Protein 2GAX (pdb70)

Secondary structure (DSSP, 8-state):
--EEEE---BTTS-HHHHHHHHHH--HHHHH-GGGB-SPEE-TTS-EE---BSS-EE--B-HHHHHHHHHHHHHTT------B-------HHHHHHHHTT--TTT--B---EEEEHHHHHHHTTT-----/--EEEE---BTTS-HHHHHHHHHH--HHHHH-GGGB-PPEE-TTS-EE---BSS-EE--B-HHHHHHHHHHHHHTT------B-------HHHHHHHHTT--TTT--B---EEEEHHHHHHHHTT-----

B-factor: mean 34.21, std 7.58, range [22.33, 68.54]

InterPro domains:
  IPR018988 Protein of unknown function DUF2000 [PF09391] (4-134)
  IPR023476 Peptidyl-tRNA hydrolase II domain superfamily [G3DSA:3.40.1490.10] (1-135)
  IPR023476 Peptidyl-tRNA hydrolase II domain superfamily [SSF102462] (1-134)

Radius of gyration: 23.34 Å; Cα contacts (8 Å, |Δi|>4): 374; chains: 2; bounding box: 48×38×79 Å

CATH classification: 3.40.1490.10

Foldseek 3Di:
DQKAKEKEFEVPDDPVVVVVLVVQLVVACVVPVVQWDDWDADPVGDTHGTDGPHDYFYYDHQVLVLQLVVLCVVVVFDGRWDFPVVVDPDPVVRVVVVVVDDSVGTRTGMIGMDRHVSNCVSNPPGDGDD/DQKAKEKEFEVPDDPVVVVVLVVQLVVACVVPVVQWDDWDADPVRDTHGTDGPHDYFYYDHQVLVLQLVVLCVVVVFDGRWDFPVVVDPDPVVRVVVVVVDDSVGTRTGMMGMDRHVSNCVSNPPGDGDD

Solvent-accessible surface area: 15781 Å² total

Organism: Agrobacterium fabrum (strain C58 / ATCC 33970) (NCBI:txid176299)

Nearest PDB structures (foldseek):
  2gax-assembly1_A  TM=1.008E+00  e=1.243E-26  Agrobacterium fabrum str. C58
  4jcu-assembly1_A  TM=3.574E-01  e=6.453E+00  Deinococcus radiodurans R1 = ATCC 13939 = DSM 20539
  2gax-assembly1_A  TM=1.008E+00  e=9.706E-27  Agrobacterium fabrum str. C58
  1vgl-assembly2_C  TM=2.973E-01  e=5.535E-01  Thermosynechococcus vestitus BP-1
  4jcu-assembly1_A  TM=3.842E-01  e=7.378E+00  Deinococcus radiodurans R1 = ATCC 13939 = DSM 20539

Sequence (260 aa):
FDTKIAVILRDDLAVWQKLNVTAFLSGIVAQTGEIIGEPYRDGAGNVYNPLSIQPIVVATDQEALRKIHQRSLERDITTSLYIEEFATGHDAANRQVFSHFSPDTAKVVGALRADRKIVDKITKGAKLHAFDTKIAVILRDDLAVWQKLNVTAFLSGIVAQTGEIIGEPYRDGAGNVYNPLSIQPIVVATDQEALRKIHQRSLERDITTSLYIEEFATGHDAANRQVFSHFSPDTAKVVGALRADRKIVDKITKGAKLHA

Structure (mmCIF, N/CA/C/O backbone):
data_2GAX
#
_entry.id   2GAX
#
_cell.length_a   68.965
_cell.length_b   68.998
_cell.length_c   120.811
_cell.angle_alpha   90.00
_cell.angle_beta   90.00
_cell.angle_gamma   90.00
#
_symmetry.space_group_name_H-M   'C 2 2 21'
#
loop_
_entity.id
_entity.type
_entity.pdbx_description
1 polymer 'hypothetical protein Atu0240'
2 non-polymer 'PHOSPHATE ION'
3 water water
#
loop_
_atom_site.group_PDB
_atom_site.id
_atom_site.type_symbol
_atom_site.label_atom_id
_atom_site.label_alt_id
_atom_site.label_comp_id
_atom_site.label_asym_id
_atom_site.label_entity_id
_atom_site.label_seq_id
_atom_site.pdbx_PDB_ins_code
_atom_site.Cartn_x
_atom_site.Cartn_y
_atom_site.Cartn_z
_atom_site.occupancy
_atom_site.B_iso_or_equiv
_atom_site.auth_seq_id
_atom_site.auth_comp_id
_atom_site.auth_asym_id
_atom_site.auth_atom_id
_atom_site.pdbx_PDB_model_num
ATOM 9 N N . PHE A 1 2 ? 17.874 14.746 20.981 1.00 51.85 2 PHE A N 1
ATOM 10 C CA . PHE A 1 2 ? 18.015 13.973 22.208 1.00 49.69 2 PHE A CA 1
ATOM 11 C C . PHE A 1 2 ? 16.825 14.148 23.129 1.00 48.24 2 PHE A C 1
ATOM 12 O O . PHE A 1 2 ? 16.207 15.210 23.142 1.00 48.06 2 PHE A O 1
ATOM 20 N N . ASP A 1 3 ? 16.522 13.108 23.907 1.00 46.47 3 ASP A N 1
ATOM 21 C CA . ASP A 1 3 ? 15.507 13.194 24.963 1.00 44.81 3 ASP A CA 1
ATOM 22 C C . ASP A 1 3 ? 15.967 14.141 26.071 1.00 43.08 3 ASP A C 1
ATOM 23 O O . ASP A 1 3 ? 15.148 14.813 26.712 1.00 42.54 3 ASP A O 1
ATOM 28 N N . THR A 1 4 ? 17.283 14.206 26.268 1.00 40.55 4 THR A N 1
ATOM 29 C CA . THR A 1 4 ? 17.874 15.015 27.341 1.00 38.37 4 THR A CA 1
ATOM 30 C C . THR A 1 4 ? 18.463 16.334 26.848 1.00 37.20 4 THR A C 1
ATOM 31 O O . THR A 1 4 ? 18.570 16.570 25.634 1.00 36.52 4 THR A O 1
ATOM 35 N N . LYS A 1 5 ? 18.836 17.177 27.812 1.00 35.05 5 LYS A N 1
ATOM 36 C CA . LYS A 1 5 ? 19.536 18.426 27.573 1.00 34.09 5 LYS A CA 1
ATOM 37 C C . LYS A 1 5 ? 20.694 18.538 28.573 1.00 32.41 5 LYS A C 1
ATOM 38 O O . LYS A 1 5 ? 20.540 18.151 29.732 1.00 31.61 5 LYS A O 1
ATOM 44 N N . ILE A 1 6 ? 21.830 19.076 28.124 1.00 31.12 6 ILE A N 1
ATOM 45 C CA . ILE A 1 6 ? 22.977 19.360 29.002 1.00 29.44 6 ILE A CA 1
ATOM 46 C C . ILE A 1 6 ? 23.059 20.862 29.269 1.00 29.46 6 ILE A C 1
ATOM 47 O O . ILE A 1 6 ? 23.140 21.673 28.345 1.00 29.69 6 ILE A O 1
ATOM 52 N N . ALA A 1 7 ? 23.030 21.227 30.545 1.00 29.19 7 ALA A N 1
ATOM 53 C CA . ALA A 1 7 ? 23.099 22.606 30.944 1.00 28.88 7 ALA A CA 1
ATOM 54 C C . ALA A 1 7 ? 24.174 22.804 31.995 1.00 28.64 7 ALA A C 1
ATOM 55 O O . ALA A 1 7 ? 24.350 21.970 32.889 1.00 28.23 7 ALA A O 1
ATOM 57 N N . VAL A 1 8 ? 24.894 23.912 31.858 1.00 28.73 8 VAL A N 1
ATOM 58 C CA . VAL A 1 8 ? 25.873 24.354 32.840 1.00 29.01 8 VAL A CA 1
ATOM 59 C C . VAL A 1 8 ? 25.396 25.700 33.386 1.00 28.79 8 VAL A C 1
ATOM 60 O O . VAL A 1 8 ? 25.097 26.592 32.606 1.00 29.23 8 VAL A O 1
ATOM 64 N N . ILE A 1 9 ? 25.321 25.845 34.711 1.00 29.33 9 ILE A N 1
ATOM 65 C CA . ILE A 1 9 ? 24.930 27.111 35.348 1.00 29.86 9 ILE A CA 1
ATOM 66 C C . ILE A 1 9 ? 26.028 27.629 36.285 1.00 30.14 9 ILE A C 1
ATOM 67 O O . ILE A 1 9 ? 26.393 26.980 37.273 1.00 29.65 9 ILE A O 1
ATOM 72 N N . LEU A 1 10 ? 26.527 28.824 35.977 1.00 30.35 10 LEU A N 1
ATOM 73 C CA . LEU A 1 10 ? 27.630 29.431 36.709 1.00 30.30 10 LEU A CA 1
ATOM 74 C C . LEU A 1 10 ? 27.163 30.600 37.558 1.00 30.90 10 LEU A C 1
ATOM 75 O O . LEU A 1 10 ? 26.162 31.239 37.249 1.00 31.51 10 LEU A O 1
ATOM 80 N N . ARG A 1 11 ? 27.872 30.872 38.644 1.00 31.04 11 ARG A N 1
ATOM 81 C CA . ARG A 1 11 ? 27.557 32.060 39.438 1.00 31.59 11 ARG A CA 1
ATOM 82 C C . ARG A 1 11 ? 28.102 33.265 38.667 1.00 32.29 11 ARG A C 1
ATOM 83 O O . ARG A 1 11 ? 29.270 33.267 38.285 1.00 32.36 11 ARG A O 1
ATOM 91 N N . ASP A 1 12 ? 27.270 34.283 38.424 1.00 33.65 12 ASP A N 1
ATOM 92 C CA . ASP A 1 12 ? 27.645 35.313 37.437 1.00 35.36 12 ASP A CA 1
ATOM 93 C C . ASP A 1 12 ? 28.835 36.170 37.854 1.00 35.26 12 ASP A C 1
ATOM 94 O O . ASP A 1 12 ? 29.534 36.715 37.000 1.00 35.99 12 ASP A O 1
ATOM 99 N N . ASP A 1 13 ? 29.090 36.265 39.154 1.00 35.59 13 ASP A N 1
ATOM 100 C CA . ASP A 1 13 ? 30.159 37.155 39.638 1.00 35.85 13 ASP A CA 1
ATOM 101 C C . ASP A 1 13 ? 31.585 36.595 39.565 1.00 35.38 13 ASP A C 1
ATOM 102 O O . ASP A 1 13 ? 32.545 37.281 39.926 1.00 35.88 13 ASP A O 1
ATOM 107 N N . LEU A 1 14 ? 31.731 35.365 39.078 1.00 34.07 14 LEU A N 1
ATOM 108 C CA . LEU A 1 14 ? 33.058 34.745 38.934 1.00 32.89 14 LEU A CA 1
ATOM 109 C C . LEU A 1 14 ? 33.894 35.461 37.873 1.00 31.93 14 LEU A C 1
ATOM 110 O O . LEU A 1 14 ? 33.353 35.938 36.873 1.00 32.37 14 LEU A O 1
ATOM 115 N N . ALA A 1 15 ? 35.206 35.522 38.085 1.00 30.55 15 ALA A N 1
ATOM 116 C CA . ALA A 1 15 ? 36.119 35.955 37.030 1.00 30.18 15 ALA A CA 1
ATOM 117 C C . ALA A 1 15 ? 35.961 35.013 35.841 1.00 30.21 15 ALA A C 1
ATOM 118 O O . ALA A 1 15 ? 35.484 33.885 36.001 1.00 30.29 15 ALA A O 1
ATOM 120 N N . VAL A 1 16 ? 36.351 35.463 34.656 1.00 29.35 16 VAL A N 1
ATOM 121 C CA . VAL A 1 16 ? 36.234 34.638 33.451 1.00 28.89 16 VAL A CA 1
ATOM 122 C C . VAL A 1 16 ? 37.081 33.362 33.559 1.00 28.97 16 VAL A C 1
ATOM 123 O O . VAL A 1 16 ? 36.601 32.276 33.236 1.00 26.83 16 VAL A O 1
ATOM 127 N N . TRP A 1 17 ? 38.308 33.475 34.063 1.00 28.64 17 TRP A N 1
ATOM 128 C CA . TRP A 1 17 ? 39.121 32.266 34.272 1.00 29.74 17 TRP A CA 1
ATOM 129 C C . TRP A 1 17 ? 38.445 31.251 35.217 1.00 29.02 17 TRP A C 1
ATOM 130 O O . TRP A 1 17 ? 38.539 30.051 34.993 1.00 29.26 17 TRP A O 1
ATOM 141 N N . GLN A 1 18 ? 37.749 31.748 36.241 1.00 28.77 18 GLN A N 1
ATOM 142 C CA . GLN A 1 18 ? 37.038 30.900 37.199 1.00 28.40 18 GLN A CA 1
ATOM 143 C C . GLN A 1 18 ? 35.870 30.188 36.529 1.00 27.62 18 GLN A C 1
ATOM 144 O O . GLN A 1 18 ? 35.659 29.004 36.774 1.00 26.91 18 GLN A O 1
ATOM 150 N N . LYS A 1 19 ? 35.134 30.907 35.679 1.00 26.55 19 LYS A N 1
ATOM 151 C CA . LYS A 1 19 ? 34.010 30.326 34.935 1.00 26.11 19 LYS A CA 1
ATOM 152 C C . LYS A 1 19 ? 34.489 29.182 34.038 1.00 26.07 19 LYS A C 1
ATOM 153 O O . LYS A 1 19 ? 33.832 28.136 33.955 1.00 25.61 19 LYS A O 1
ATOM 159 N N . LEU A 1 20 ? 35.640 29.390 33.400 1.00 25.37 20 LEU A N 1
ATOM 160 C CA . LEU A 1 20 ? 36.233 28.398 32.496 1.00 25.07 20 LEU A CA 1
ATOM 161 C C . LEU A 1 20 ? 36.721 27.179 33.284 1.00 25.35 20 LEU A C 1
ATOM 162 O O . LEU A 1 20 ? 36.385 26.043 32.925 1.00 24.65 20 LEU A O 1
ATOM 167 N N . ASN A 1 21 ? 37.479 27.420 34.361 1.00 25.66 21 ASN A N 1
ATOM 168 C CA . ASN A 1 21 ? 37.885 26.356 35.298 1.00 26.44 21 ASN A CA 1
ATOM 169 C C . ASN A 1 21 ? 36.684 25.519 35.785 1.00 25.82 21 ASN A C 1
ATOM 170 O O . ASN A 1 21 ? 36.702 24.287 35.664 1.00 25.92 21 ASN A O 1
ATOM 175 N N . VAL A 1 22 ? 35.656 26.182 36.333 1.00 24.93 22 VAL A N 1
ATOM 176 C CA . VAL A 1 22 ? 34.455 25.491 36.860 1.00 24.71 22 VAL A CA 1
ATOM 177 C C . VAL A 1 22 ? 33.739 24.682 35.759 1.00 24.51 22 VAL A C 1
ATOM 178 O O . VAL A 1 22 ? 33.297 23.543 35.997 1.00 24.76 22 VAL A O 1
ATOM 182 N N . THR A 1 23 ? 33.647 25.260 34.563 1.00 24.06 23 THR A N 1
ATOM 183 C CA . THR A 1 23 ? 32.953 24.613 33.427 1.00 24.52 23 THR A CA 1
ATOM 184 C C . THR A 1 23 ? 33.685 23.329 33.052 1.00 24.98 23 THR A C 1
ATOM 185 O O . THR A 1 23 ? 33.055 22.285 32.832 1.00 25.50 23 THR A O 1
ATOM 189 N N . ALA A 1 24 ? 35.012 23.413 33.031 1.00 24.14 24 ALA A N 1
ATOM 190 C CA . ALA A 1 24 ? 35.846 22.275 32.670 1.00 24.34 24 ALA A CA 1
ATOM 191 C C . ALA A 1 24 ? 35.610 21.126 33.652 1.00 24.89 24 ALA A C 1
ATOM 192 O O . ALA A 1 24 ? 35.350 19.986 33.235 1.00 24.95 24 ALA A O 1
ATOM 194 N N . PHE A 1 25 ? 35.673 21.433 34.951 1.00 24.06 25 PHE A N 1
ATOM 195 C CA . PHE A 1 25 ? 35.446 20.414 35.972 1.00 24.80 25 PHE A CA 1
ATOM 196 C C . PHE A 1 25 ? 34.034 19.857 35.969 1.00 24.33 25 PHE A C 1
ATOM 197 O O . PHE A 1 25 ? 33.836 18.642 36.007 1.00 23.35 25 PHE A O 1
ATOM 205 N N . LEU A 1 26 ? 33.045 20.736 35.879 1.00 24.36 26 LEU A N 1
ATOM 206 C CA . LEU A 1 26 ? 31.660 20.257 35.813 1.00 24.75 26 LEU A CA 1
ATOM 207 C C . LEU A 1 26 ? 31.413 19.273 34.653 1.00 24.59 26 LEU A C 1
ATOM 208 O O . LEU A 1 26 ? 30.728 18.256 34.820 1.00 24.46 26 LEU A O 1
ATOM 221 N N . SER A 1 28 ? 33.577 17.397 33.139 1.00 25.07 28 SER A N 1
ATOM 222 C CA . SER A 1 28 ? 34.280 16.118 33.363 1.00 24.84 28 SER A CA 1
ATOM 223 C C . SER A 1 28 ? 33.352 15.142 34.092 1.00 25.32 28 SER A C 1
ATOM 224 O O . SER A 1 28 ? 33.340 13.923 33.803 1.00 25.66 28 SER A O 1
ATOM 227 N N . GLY A 1 29 ? 32.570 15.681 35.032 1.00 25.28 29 GLY A N 1
ATOM 228 C CA . GLY A 1 29 ? 31.546 14.887 35.754 1.00 25.55 29 GLY A CA 1
ATOM 229 C C . GLY A 1 29 ? 30.414 14.429 34.848 1.00 26.49 29 GLY A C 1
ATOM 230 O O . GLY A 1 29 ? 29.912 13.296 34.968 1.00 26.01 29 GLY A O 1
ATOM 231 N N . ILE A 1 30 ? 29.987 15.314 33.953 1.00 25.97 30 ILE A N 1
ATOM 232 C CA . ILE A 1 30 ? 28.929 14.978 32.993 1.00 25.61 30 ILE A CA 1
ATOM 233 C C . ILE A 1 30 ? 29.341 13.809 32.094 1.00 26.23 30 ILE A C 1
ATOM 234 O O . ILE A 1 30 ? 28.566 12.883 31.880 1.00 26.58 30 ILE A O 1
ATOM 239 N N . VAL A 1 31 ? 30.577 13.835 31.603 1.00 26.33 31 VAL A N 1
ATOM 240 C CA . VAL A 1 31 ? 31.081 12.744 30.762 1.00 26.65 31 VAL A CA 1
ATOM 241 C C . VAL A 1 31 ? 31.235 11.442 31.558 1.00 26.92 31 VAL A C 1
ATOM 242 O O . VAL A 1 31 ? 30.819 10.357 31.080 1.00 26.25 31 VAL A O 1
ATOM 246 N N . ALA A 1 32 ? 31.774 11.547 32.779 1.00 26.74 32 ALA A N 1
ATOM 247 C CA . ALA A 1 32 ? 31.934 10.381 33.661 1.00 27.31 32 ALA A CA 1
ATOM 248 C C . ALA A 1 32 ? 30.583 9.693 33.884 1.00 27.82 32 ALA A C 1
ATOM 249 O O . ALA A 1 32 ? 30.502 8.468 33.836 1.00 27.65 32 ALA A O 1
ATOM 251 N N . GLN A 1 33 ? 29.540 10.499 34.086 1.00 28.02 33 GLN A N 1
ATOM 252 C CA . GLN A 1 33 ? 28.171 10.028 34.330 1.00 28.62 33 GLN A CA 1
ATOM 253 C C . GLN A 1 33 ? 27.515 9.384 33.094 1.00 29.44 33 GLN A C 1
ATOM 254 O O . GLN A 1 33 ? 26.735 8.429 33.227 1.00 28.69 33 GLN A O 1
ATOM 260 N N . THR A 1 34 ? 27.799 9.932 31.911 1.00 29.43 34 THR A N 1
ATOM 261 C CA . THR A 1 34 ? 27.174 9.454 30.663 1.00 30.49 34 THR A CA 1
ATOM 262 C C . THR A 1 34 ? 28.206 9.391 29.538 1.00 29.93 34 THR A C 1
ATOM 263 O O . THR A 1 34 ? 28.277 10.289 28.692 1.00 30.07 34 THR A O 1
ATOM 267 N N . GLY A 1 35 ? 29.008 8.329 29.541 1.00 30.28 35 GLY A N 1
ATOM 268 C CA . GLY A 1 35 ? 30.057 8.139 28.537 1.00 29.78 35 GLY A CA 1
ATOM 269 C C . GLY A 1 35 ? 29.505 8.036 27.126 1.00 29.97 35 GLY A C 1
ATOM 270 O O . GLY A 1 35 ? 30.215 8.262 26.163 1.00 28.77 35 GLY A O 1
ATOM 271 N N . GLU A 1 36 ? 28.221 7.682 27.025 1.00 30.20 36 GLU A N 1
ATOM 272 C CA . GLU A 1 36 ? 27.512 7.558 25.749 1.00 30.80 36 GLU A CA 1
ATOM 273 C C . GLU A 1 36 ? 27.419 8.866 24.930 1.00 30.10 36 GLU A C 1
ATOM 274 O O . GLU A 1 36 ? 27.138 8.827 23.725 1.00 29.74 36 GLU A O 1
ATOM 280 N N . ILE A 1 37 ? 27.664 10.019 25.557 1.00 29.26 37 ILE A N 1
ATOM 281 C CA . ILE A 1 37 ? 27.630 11.289 24.803 1.00 28.47 37 ILE A CA 1
ATOM 282 C C . ILE A 1 37 ? 28.856 11.483 23.892 1.00 27.70 37 ILE A C 1
ATOM 283 O O . ILE A 1 37 ? 28.835 12.291 22.978 1.00 26.70 37 ILE A O 1
ATOM 288 N N . ILE A 1 38 ? 29.916 10.711 24.124 1.00 27.76 38 ILE A N 1
ATOM 289 C CA . ILE A 1 38 ? 31.121 10.848 23.335 1.00 27.66 38 ILE A CA 1
ATOM 290 C C . ILE A 1 38 ? 30.952 10.179 21.966 1.00 27.69 38 ILE A C 1
ATOM 291 O O . ILE A 1 38 ? 30.568 9.010 21.879 1.00 27.78 38 ILE A O 1
ATOM 296 N N . GLY A 1 39 ? 31.236 10.919 20.899 1.00 27.14 39 GLY A N 1
ATOM 297 C CA . GLY A 1 39 ? 31.128 10.343 19.557 1.00 27.98 39 GLY A CA 1
ATOM 298 C C . GLY A 1 39 ? 32.370 9.729 18.950 1.00 28.35 39 GLY A C 1
ATOM 299 O O . GLY A 1 39 ? 33.235 9.195 19.653 1.00 28.60 39 GLY A O 1
ATOM 300 N N . GLU A 1 40 ? 32.438 9.805 17.625 1.00 28.73 40 GLU A N 1
ATOM 301 C CA . GLU A 1 40 ? 33.557 9.304 16.815 1.00 29.41 40 GLU A CA 1
ATOM 302 C C . GLU A 1 40 ? 34.727 10.301 16.829 1.00 28.94 40 GLU A C 1
ATOM 303 O O . GLU A 1 40 ? 34.507 11.488 17.026 1.00 28.16 40 GLU A O 1
ATOM 309 N N . PRO A 1 41 ? 35.979 9.829 16.609 1.00 29.29 41 PRO A N 1
ATOM 310 C CA . PRO A 1 41 ? 37.056 10.817 16.616 1.00 29.08 41 PRO A CA 1
ATOM 311 C C . PRO A 1 41 ? 36.975 11.837 15.476 1.00 29.24 41 PRO A C 1
ATOM 312 O O . PRO A 1 41 ? 36.478 11.534 14.388 1.00 28.36 41 PRO A O 1
ATOM 316 N N . TYR A 1 42 ? 37.481 13.035 1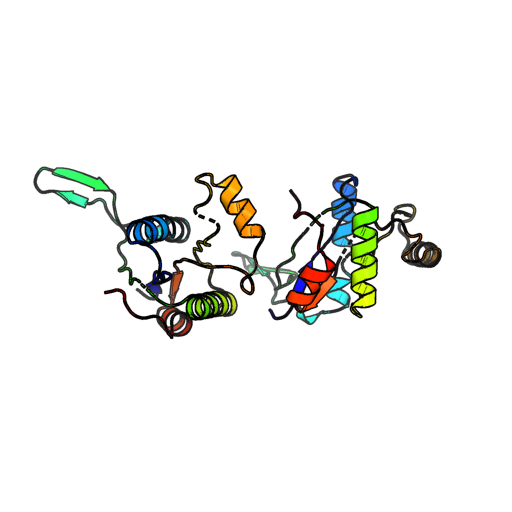5.744 1.00 28.79 42 TYR A N 1
ATOM 317 C CA . TYR A 1 42 ? 37.601 14.081 14.739 1.00 28.88 42 TYR A CA 1
ATOM 318 C C . TYR A 1 42 ? 38.840 13.826 13.895 1.00 29.41 42 TYR A C 1
ATOM 319 O O . TYR A 1 42 ? 39.890 13.441 14.426 1.00 29.67 42 TYR A O 1
ATOM 328 N N . ARG A 1 43 ? 38.709 14.031 12.585 1.00 29.95 43 ARG A N 1
ATOM 329 C CA . ARG A 1 43 ? 39.753 13.737 11.614 1.00 30.65 43 ARG A CA 1
ATOM 330 C C . ARG A 1 43 ? 39.881 14.934 10.673 1.00 30.82 43 ARG A C 1
ATOM 331 O O . ARG A 1 43 ? 38.890 15.372 10.060 1.00 30.59 43 ARG A O 1
ATOM 339 N N . ASP A 1 44 ? 41.070 15.513 10.578 1.00 29.84 44 ASP A N 1
ATOM 340 C CA . ASP A 1 44 ? 41.195 16.684 9.713 1.00 30.73 44 ASP A CA 1
ATOM 341 C C . ASP A 1 44 ? 41.531 16.338 8.259 1.00 30.63 44 ASP A C 1
ATOM 342 O O . ASP A 1 44 ? 41.615 15.165 7.910 1.00 29.54 44 ASP A O 1
ATOM 347 N N . GLY A 1 45 ? 41.755 17.378 7.451 1.00 30.89 45 GLY A N 1
ATOM 348 C CA . GLY A 1 45 ? 41.956 17.258 6.001 1.00 31.06 45 GLY A CA 1
ATOM 349 C C . GLY A 1 45 ? 43.323 16.704 5.637 1.00 30.99 45 GLY A C 1
ATOM 350 O O . GLY A 1 45 ? 43.631 16.516 4.462 1.00 31.09 45 GLY A O 1
ATOM 351 N N . ALA A 1 46 ? 44.149 16.443 6.645 1.00 30.99 46 ALA A N 1
ATOM 352 C CA . ALA A 1 46 ? 45.477 15.896 6.392 1.00 30.73 46 ALA A CA 1
ATOM 353 C C . ALA A 1 46 ? 45.634 14.502 6.973 1.00 30.26 46 ALA A C 1
ATOM 354 O O . ALA A 1 46 ? 46.721 13.919 6.900 1.00 31.02 46 ALA A O 1
ATOM 356 N N . GLY A 1 47 ? 44.554 13.953 7.527 1.00 29.29 47 GLY A N 1
ATOM 357 C CA . GLY A 1 47 ? 44.585 12.631 8.113 1.00 29.04 47 GLY A CA 1
ATOM 358 C C . GLY A 1 47 ? 44.925 12.617 9.591 1.00 29.19 47 GLY A C 1
ATOM 359 O O . GLY A 1 47 ? 45.082 11.551 10.178 1.00 29.36 47 GLY A O 1
ATOM 360 N N . ASN A 1 48 ? 45.066 13.801 10.183 1.00 28.38 48 ASN A N 1
ATOM 361 C CA . ASN A 1 48 ? 45.316 13.914 11.620 1.00 28.97 48 ASN A CA 1
ATOM 362 C C . ASN A 1 48 ? 44.051 13.533 12.386 1.00 29.13 48 ASN A C 1
ATOM 363 O O . ASN A 1 48 ? 42.941 13.806 11.920 1.00 29.05 48 ASN A O 1
ATOM 368 N N . VAL A 1 49 ? 44.211 12.855 13.522 1.00 28.39 49 VAL A N 1
ATOM 369 C CA . VAL A 1 49 ? 43.080 12.396 14.330 1.00 27.96 49 VAL A CA 1
ATOM 370 C C . VAL A 1 49 ? 43.083 13.117 15.674 1.00 27.77 49 VAL A C 1
ATOM 371 O O . VAL A 1 49 ? 44.140 13.371 16.240 1.00 26.60 49 VAL A O 1
ATOM 375 N N . TYR A 1 50 ? 41.888 13.427 16.177 1.00 26.74 50 TYR A N 1
ATOM 376 C CA . TYR A 1 50 ? 41.721 14.172 17.430 1.00 25.47 50 TYR A CA 1
ATOM 377 C C . TYR A 1 50 ? 40.710 13.499 18.345 1.00 25.49 50 TYR A C 1
ATOM 378 O O . TYR A 1 50 ? 40.002 12.579 17.924 1.00 25.92 50 TYR A O 1
ATOM 387 N N . ASN A 1 51 ? 40.647 13.941 19.599 1.00 25.64 51 ASN A N 1
ATOM 388 C CA . ASN A 1 51 ? 39.734 13.344 20.569 1.00 25.98 51 ASN A CA 1
ATOM 389 C C . ASN A 1 51 ? 38.310 13.389 20.056 1.00 25.64 51 ASN A C 1
ATOM 390 O O . ASN A 1 51 ? 37.937 14.366 19.411 1.00 25.64 51 ASN A O 1
ATOM 395 N N . PRO A 1 52 ? 37.507 12.350 20.363 1.00 25.65 52 PRO A N 1
ATOM 396 C CA . PRO A 1 52 ? 36.081 12.490 20.081 1.00 26.28 52 PRO A CA 1
ATOM 397 C C . PRO A 1 52 ? 35.469 13.415 21.134 1.00 26.70 52 PRO A C 1
ATOM 398 O O . PRO A 1 52 ? 36.018 13.533 22.238 1.00 27.67 52 PRO A O 1
ATOM 402 N N . LEU A 1 53 ? 34.377 14.089 20.793 1.00 26.52 53 LEU A N 1
ATOM 403 C CA . LEU A 1 53 ? 33.768 15.077 21.702 1.00 26.99 53 LEU A CA 1
ATOM 404 C C . LEU A 1 53 ? 32.309 14.725 21.976 1.00 26.99 53 LEU A C 1
ATOM 405 O O . LEU A 1 53 ? 31.789 13.781 21.388 1.00 26.95 53 LEU A O 1
ATOM 410 N N . SER A 1 54 ? 31.649 15.477 22.861 1.00 25.99 54 SER A N 1
ATOM 411 C CA . SER A 1 54 ? 30.213 15.313 23.089 1.00 25.98 54 SER A CA 1
ATOM 412 C C . SER A 1 54 ? 29.473 15.478 21.781 1.00 26.45 54 SER A C 1
ATOM 413 O O . SER A 1 54 ? 29.757 16.404 21.007 1.00 26.44 54 SER A O 1
ATOM 416 N N . ILE A 1 55 ? 28.548 14.564 21.522 1.00 26.57 55 ILE A N 1
ATOM 417 C CA . ILE A 1 55 ? 27.691 14.674 20.358 1.00 28.48 55 ILE A CA 1
ATOM 418 C C . ILE A 1 55 ? 26.486 15.561 20.660 1.00 29.21 55 ILE A C 1
ATOM 419 O O . ILE A 1 55 ? 25.759 15.952 19.750 1.00 30.29 55 ILE A O 1
ATOM 424 N N . GLN A 1 56 ? 26.283 15.849 21.945 1.00 29.27 56 GLN A N 1
ATOM 425 C CA . GLN A 1 56 ? 25.105 16.575 22.418 1.00 30.67 56 GLN A CA 1
ATOM 426 C C . GLN A 1 56 ? 25.458 18.033 22.725 1.00 30.48 56 GLN A C 1
ATOM 427 O O . GLN A 1 56 ? 26.481 18.291 23.358 1.00 30.40 56 GLN A O 1
ATOM 433 N N . PRO A 1 57 ? 24.597 18.995 22.308 1.00 30.52 57 PRO A N 1
ATOM 434 C CA . PRO A 1 57 ? 24.810 20.400 22.616 1.00 30.82 57 PRO A CA 1
ATOM 435 C C . PRO A 1 57 ? 24.845 20.672 24.118 1.00 30.56 57 PRO A C 1
ATOM 436 O O . PRO A 1 57 ? 24.270 19.923 24.910 1.00 30.14 57 PRO A O 1
ATOM 440 N N . ILE A 1 58 ? 25.510 21.756 24.483 1.00 30.98 58 ILE A N 1
ATOM 441 C CA . ILE A 1 58 ? 25.709 22.137 25.869 1.00 32.08 58 ILE A CA 1
ATOM 442 C C . ILE A 1 58 ? 25.332 23.612 26.026 1.00 32.59 58 ILE A C 1
ATOM 443 O O . ILE A 1 58 ? 25.967 24.496 25.435 1.00 33.26 58 ILE A O 1
ATOM 448 N N . VAL A 1 59 ? 24.279 23.874 26.794 1.00 32.40 59 VAL A N 1
ATOM 449 C CA . VAL A 1 59 ? 23.831 25.247 27.051 1.00 32.70 59 VAL A CA 1
ATOM 450 C C . VAL A 1 59 ? 24.491 25.819 28.308 1.00 32.41 59 VAL A C 1
ATOM 451 O O . VAL A 1 59 ? 24.428 25.210 29.365 1.00 32.75 59 VAL A O 1
ATOM 455 N N . VAL A 1 60 ? 25.114 26.992 28.201 1.00 32.72 60 VAL A N 1
ATOM 456 C CA . VAL A 1 60 ? 25.754 27.621 29.371 1.00 33.32 60 VAL A CA 1
ATOM 457 C C . VAL A 1 60 ? 24.935 28.814 29.866 1.00 34.02 60 VAL A C 1
ATOM 458 O O . VAL A 1 60 ? 24.534 29.668 29.075 1.00 33.15 60 VAL A O 1
ATOM 470 N N . ALA A 1 62 ? 24.056 31.627 33.492 1.00 35.17 62 ALA A N 1
ATOM 471 C CA . ALA A 1 62 ? 24.602 32.269 34.683 1.00 34.73 62 ALA A CA 1
ATOM 472 C C . ALA A 1 62 ? 23.473 32.858 35.513 1.00 34.90 62 ALA A C 1
ATOM 473 O O . ALA A 1 62 ? 22.427 33.212 34.979 1.00 35.02 62 ALA A O 1
ATOM 475 N N . THR A 1 63 ? 23.678 32.924 36.822 1.00 35.50 63 THR A N 1
ATOM 476 C CA . THR A 1 63 ? 22.712 33.556 37.717 1.00 35.77 63 THR A CA 1
ATOM 477 C C . THR A 1 63 ? 23.371 33.928 39.042 1.00 35.46 63 THR A C 1
ATOM 478 O O . THR A 1 63 ? 24.561 33.682 39.237 1.00 34.77 63 THR A O 1
ATOM 482 N N . ASP A 1 64 ? 22.583 34.511 39.946 1.00 34.96 64 ASP A N 1
ATOM 483 C CA . ASP A 1 64 ? 23.070 34.920 41.260 1.00 35.45 64 ASP A CA 1
ATOM 484 C C . ASP A 1 64 ? 23.122 33.781 42.282 1.00 35.26 64 ASP A C 1
ATOM 485 O O . ASP A 1 64 ? 22.543 32.712 42.077 1.00 35.34 64 ASP A O 1
ATOM 490 N N . GLN A 1 65 ? 23.807 34.033 43.394 1.00 35.45 65 GLN A N 1
ATOM 491 C CA . GLN A 1 65 ? 24.000 33.023 44.439 1.00 35.78 65 GLN A CA 1
ATOM 492 C C . GLN A 1 65 ? 22.714 32.333 44.894 1.00 35.92 65 GLN A C 1
ATOM 493 O O . GLN A 1 65 ? 22.620 31.101 44.867 1.00 35.94 65 GLN A O 1
ATOM 499 N N . GLU A 1 66 ? 21.717 33.117 45.307 1.00 36.21 66 GLU A N 1
ATOM 500 C CA . GLU A 1 66 ? 20.496 32.518 45.834 1.00 36.67 66 GLU A CA 1
ATOM 501 C C . GLU A 1 66 ? 19.668 31.852 44.760 1.00 36.63 66 GLU A C 1
ATOM 502 O O . GLU A 1 66 ? 18.983 30.862 45.035 1.00 36.74 66 GLU A O 1
ATOM 508 N N . ALA A 1 67 ? 19.753 32.360 43.532 1.00 36.29 67 ALA A N 1
ATOM 509 C CA . ALA A 1 67 ? 19.093 31.687 42.417 1.00 36.27 67 ALA A CA 1
ATOM 510 C C . ALA A 1 67 ? 19.768 30.348 42.072 1.00 35.96 67 ALA A C 1
ATOM 511 O O . ALA A 1 67 ? 19.088 29.385 41.685 1.00 36.47 67 ALA A O 1
ATOM 513 N N . LEU A 1 68 ? 21.091 30.286 42.220 1.00 35.44 68 LEU A N 1
ATOM 514 C CA . LEU A 1 68 ? 21.819 29.039 41.985 1.00 35.12 68 LEU A CA 1
ATOM 515 C C . LEU A 1 68 ? 21.516 28.012 43.079 1.00 34.59 68 LEU A C 1
ATOM 516 O O . LEU A 1 68 ? 21.456 26.815 42.813 1.00 34.38 68 LEU A O 1
ATOM 521 N N . ARG A 1 69 ? 21.292 28.485 44.299 1.00 34.7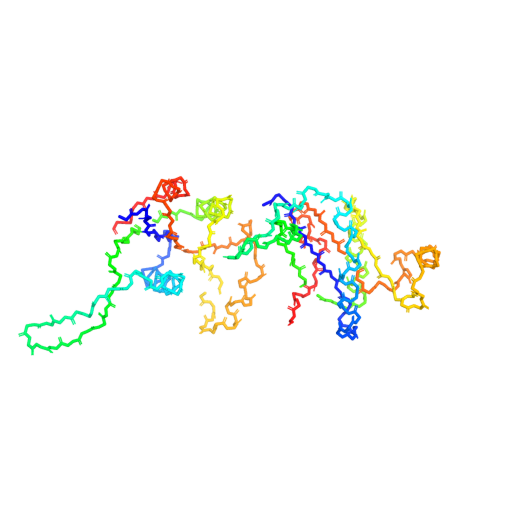2 69 ARG A N 1
ATOM 522 C CA . ARG A 1 69 ? 20.859 27.620 45.391 1.00 34.90 69 ARG A CA 1
ATOM 523 C C . ARG A 1 69 ? 19.538 26.902 45.092 1.00 35.19 69 ARG A C 1
ATOM 524 O O . ARG A 1 69 ? 19.453 25.688 45.272 1.00 34.99 69 ARG A O 1
ATOM 532 N N . LYS A 1 70 ? 18.519 27.636 44.630 1.00 35.14 70 LYS A N 1
ATOM 533 C CA . LYS A 1 70 ? 17.227 27.005 44.338 1.00 35.88 70 LYS A CA 1
ATOM 534 C C . LYS A 1 70 ? 17.312 25.999 43.187 1.00 34.84 70 LYS A C 1
ATOM 535 O O . LYS A 1 70 ? 16.691 24.941 43.247 1.00 34.63 70 LYS A O 1
ATOM 541 N N . ILE A 1 71 ? 18.096 26.331 42.161 1.00 34.07 71 ILE A N 1
ATOM 542 C CA . ILE A 1 71 ? 18.384 25.420 41.044 1.00 33.71 71 ILE A CA 1
ATOM 543 C C . ILE A 1 71 ? 19.010 24.124 41.575 1.00 33.85 71 ILE A C 1
ATOM 544 O O . ILE A 1 71 ? 18.567 23.021 41.238 1.00 33.55 71 ILE A O 1
ATOM 549 N N . HIS A 1 72 ? 20.023 24.270 42.425 1.00 33.32 72 HIS A N 1
ATOM 550 C CA . HIS A 1 72 ? 20.607 23.141 43.143 1.00 33.66 72 HIS A CA 1
ATOM 551 C C . HIS A 1 72 ? 19.514 22.332 43.882 1.00 33.56 72 HIS A C 1
ATOM 552 O O . HIS A 1 72 ? 19.358 21.126 43.667 1.00 33.62 72 HIS A O 1
ATOM 559 N N . GLN A 1 73 ? 18.740 23.017 44.723 1.00 33.80 73 GLN A N 1
ATOM 560 C CA . GLN A 1 73 ? 17.603 22.414 45.438 1.00 34.15 73 GLN A CA 1
ATOM 561 C C . GLN A 1 73 ? 16.568 21.739 44.529 1.00 33.83 73 GLN A C 1
ATOM 562 O O . GLN A 1 73 ? 16.105 20.644 44.827 1.00 33.76 73 GLN A O 1
ATOM 568 N N . ARG A 1 74 ? 16.224 22.373 43.416 1.00 33.16 74 ARG A N 1
ATOM 569 C CA . ARG A 1 74 ? 15.298 21.784 42.456 1.00 33.19 74 ARG A CA 1
ATOM 570 C C . ARG A 1 74 ? 15.846 20.487 41.862 1.00 32.79 74 ARG A C 1
ATOM 571 O O . ARG A 1 74 ? 15.087 19.546 41.667 1.00 32.53 74 ARG A O 1
ATOM 579 N N . SER A 1 75 ? 17.153 20.436 41.573 1.00 31.97 75 SER A N 1
ATOM 580 C CA . SER A 1 75 ? 17.730 19.235 40.946 1.00 31.56 75 SER A CA 1
ATOM 581 C C . SER A 1 75 ? 17.674 18.024 41.872 1.00 30.93 75 SER A C 1
ATOM 582 O O . SER A 1 75 ? 17.407 16.920 41.422 1.00 31.30 75 SER A O 1
ATOM 585 N N . LEU A 1 76 ? 17.899 18.247 43.163 1.00 30.90 76 LEU A N 1
ATOM 586 C CA . LEU A 1 76 ? 17.856 17.176 44.160 1.00 30.98 76 LEU A CA 1
ATOM 587 C C . LEU A 1 76 ? 16.420 16.691 44.320 1.00 31.92 76 LEU A C 1
ATOM 588 O O . LEU A 1 76 ? 16.160 15.485 44.402 1.00 31.44 76 LEU A O 1
ATOM 593 N N . GLU A 1 77 ? 15.498 17.650 44.351 1.00 32.20 77 GLU A N 1
ATOM 594 C CA . GLU A 1 77 ? 14.068 17.374 44.450 1.00 34.49 77 GLU A CA 1
ATOM 595 C C . GLU A 1 77 ? 13.592 16.503 43.292 1.00 33.87 77 GLU A C 1
ATOM 596 O O . GLU A 1 77 ? 12.751 15.637 43.472 1.00 33.56 77 GLU A O 1
ATOM 602 N N . ARG A 1 78 ? 14.164 16.730 42.111 1.00 34.01 78 ARG A N 1
ATOM 603 C CA . ARG A 1 78 ? 13.849 15.971 40.896 1.00 33.94 78 ARG A CA 1
ATOM 604 C C . ARG A 1 78 ? 14.695 14.710 40.708 1.00 33.61 78 ARG A C 1
ATOM 605 O O . ARG A 1 78 ? 14.734 14.138 39.607 1.00 33.80 78 ARG A O 1
ATOM 613 N N . ASP A 1 79 ? 15.373 14.272 41.770 1.00 32.53 79 ASP A N 1
ATOM 614 C CA . ASP A 1 79 ? 16.195 13.047 41.729 1.00 32.34 79 ASP A CA 1
ATOM 615 C C . ASP A 1 79 ? 17.274 13.043 40.641 1.00 31.83 79 ASP A C 1
ATOM 616 O O . ASP A 1 79 ? 17.607 11.988 40.092 1.00 31.68 79 ASP A O 1
ATOM 621 N N . ILE A 1 80 ? 17.826 14.219 40.355 1.00 31.65 80 ILE A N 1
ATOM 622 C CA . ILE A 1 80 ? 18.930 14.358 39.401 1.00 30.89 80 ILE A CA 1
ATOM 623 C C . ILE A 1 80 ? 20.265 14.350 40.145 1.00 30.83 80 ILE A C 1
ATOM 624 O O . ILE A 1 80 ? 20.415 14.994 41.200 1.00 31.02 80 ILE A O 1
ATOM 629 N N . THR A 1 81 ? 21.211 13.580 39.613 1.00 30.11 81 THR A N 1
ATOM 630 C CA . THR A 1 81 ? 22.586 13.583 40.086 1.00 29.70 81 THR A CA 1
ATOM 631 C C . THR A 1 81 ? 23.363 14.571 39.220 1.00 29.18 81 THR A C 1
ATOM 632 O O . THR A 1 81 ? 23.416 14.431 37.994 1.00 29.29 81 THR A O 1
ATOM 636 N N . THR A 1 82 ? 23.945 15.578 39.863 1.00 28.03 82 THR A N 1
ATOM 637 C CA . THR A 1 82 ? 24.545 16.699 39.130 1.00 27.66 82 THR A CA 1
ATOM 638 C C . THR A 1 82 ? 26.048 16.766 39.358 1.00 26.28 82 THR A C 1
ATOM 639 O O . THR A 1 82 ? 26.552 16.155 40.289 1.00 26.78 82 THR A O 1
ATOM 643 N N . SER A 1 83 ? 26.764 17.480 38.498 1.00 26.43 83 SER A N 1
ATOM 644 C CA . SER A 1 83 ? 28.107 17.958 38.869 1.00 26.06 83 SER A CA 1
ATOM 645 C C . SER A 1 83 ? 27.951 19.259 39.648 1.00 26.01 83 SER A C 1
ATOM 646 O O . SER A 1 83 ? 27.110 20.079 39.309 1.00 25.85 83 SER A O 1
ATOM 649 N N . LEU A 1 84 ? 28.774 19.455 40.675 1.00 26.30 84 LEU A N 1
ATOM 650 C CA . LEU A 1 84 ? 28.657 20.619 41.553 1.00 26.11 84 LEU A CA 1
ATOM 651 C C . LEU A 1 84 ? 30.029 21.103 41.996 1.00 26.49 84 LEU A C 1
ATOM 652 O O . LEU A 1 84 ? 30.933 20.298 42.246 1.00 25.07 84 LEU A O 1
ATOM 657 N N . TYR A 1 85 ? 30.160 22.422 42.085 1.00 26.47 85 TYR A N 1
ATOM 658 C CA . TYR A 1 85 ? 31.424 23.084 42.410 1.00 27.22 85 TYR A CA 1
ATOM 659 C C . TYR A 1 85 ? 31.071 24.222 43.365 1.00 27.27 85 TYR A C 1
ATOM 660 O O . TYR A 1 85 ? 30.223 25.060 43.044 1.00 28.19 85 TYR A O 1
ATOM 669 N N . ILE A 1 86 ? 31.682 24.221 44.549 1.00 27.19 86 ILE A N 1
ATOM 670 C CA . ILE A 1 86 ? 31.445 25.258 45.564 1.00 27.40 86 ILE A CA 1
ATOM 671 C C . ILE A 1 86 ? 32.657 26.189 45.651 1.00 28.19 86 ILE A C 1
ATOM 672 O O . ILE A 1 86 ? 33.750 25.825 45.239 1.00 27.81 86 ILE A O 1
ATOM 677 N N . GLU A 1 87 ? 32.439 27.387 46.189 1.00 29.14 87 GLU A N 1
ATOM 678 C CA . GLU A 1 87 ? 33.466 28.421 46.267 1.00 30.50 87 GLU A CA 1
ATOM 679 C C . GLU A 1 87 ? 34.751 27.961 46.960 1.00 30.34 87 GLU A C 1
ATOM 680 O O . GLU A 1 87 ? 35.857 28.286 46.516 1.00 29.67 87 GLU A O 1
ATOM 686 N N . GLU A 1 88 ? 34.595 27.200 48.042 1.00 30.13 88 GLU A N 1
ATOM 687 C CA . GLU A 1 88 ? 35.722 26.772 48.850 1.00 30.68 88 GLU A CA 1
ATOM 688 C C . GLU A 1 88 ? 36.667 25.869 48.082 1.00 30.90 88 GLU A C 1
ATOM 689 O O . GLU A 1 88 ? 37.828 25.757 48.448 1.00 31.01 88 GLU A O 1
ATOM 703 N N . PHE A 1 90 ? 38.012 26.415 45.344 1.00 30.91 90 PHE A N 1
ATOM 704 C CA . PHE A 1 90 ? 39.061 27.261 44.760 1.00 30.78 90 PHE A CA 1
ATOM 705 C C . PHE A 1 90 ? 40.314 27.336 45.632 1.00 30.79 90 PHE A C 1
ATOM 706 O O . PHE A 1 90 ? 41.361 27.785 45.163 1.00 31.45 90 PHE A O 1
ATOM 714 N N . ALA A 1 91 ? 40.200 26.898 46.887 1.00 30.75 91 ALA A N 1
ATOM 715 C CA . ALA A 1 91 ? 41.289 26.992 47.881 1.00 29.73 91 ALA A CA 1
ATOM 716 C C . ALA A 1 91 ? 42.353 25.890 47.772 1.00 29.68 91 ALA A C 1
ATOM 717 O O . ALA A 1 91 ? 43.459 26.041 48.297 1.00 28.10 91 ALA A O 1
ATOM 719 N N . THR A 1 92 ? 42.019 24.768 47.136 1.00 29.11 92 THR A N 1
ATOM 720 C CA . THR A 1 92 ? 43.029 23.729 46.868 1.00 29.53 92 THR A CA 1
ATOM 721 C C . THR A 1 92 ? 42.874 23.152 45.470 1.00 29.62 92 THR A C 1
ATOM 722 O O . THR A 1 92 ? 41.828 23.296 44.849 1.00 29.66 92 THR A O 1
ATOM 726 N N . GLY A 1 93 ? 43.924 22.495 44.984 1.00 29.39 93 GLY A N 1
ATOM 727 C CA . GLY A 1 93 ? 43.862 21.793 43.727 1.00 29.59 93 GLY A CA 1
ATOM 728 C C . GLY A 1 93 ? 43.900 20.291 43.917 1.00 29.37 93 GLY A C 1
ATOM 729 O O . GLY A 1 93 ? 44.282 19.569 42.994 1.00 29.98 93 GLY A O 1
ATOM 730 N N . HIS A 1 94 ? 43.515 19.818 45.108 1.00 29.01 94 HIS A N 1
ATOM 731 C CA . HIS A 1 94 ? 43.597 18.382 45.445 1.00 28.91 94 HIS A CA 1
ATOM 732 C C . HIS A 1 94 ? 42.203 17.783 45.572 1.00 28.77 94 HIS A C 1
ATOM 733 O O . HIS A 1 94 ? 41.386 18.262 46.365 1.00 29.18 94 HIS A O 1
ATOM 740 N N . ASP A 1 95 ? 41.945 16.729 44.809 1.00 28.49 95 ASP A N 1
ATOM 741 C CA . ASP A 1 95 ? 40.640 16.056 44.827 1.00 28.75 95 ASP A CA 1
ATOM 742 C C . ASP A 1 95 ? 40.214 15.654 46.252 1.00 28.10 95 ASP A C 1
ATOM 743 O O . ASP A 1 95 ? 39.102 15.977 46.672 1.00 28.85 95 ASP A O 1
ATOM 748 N N . ALA A 1 96 ? 41.097 14.994 47.000 1.00 28.26 96 ALA A N 1
ATOM 749 C CA . ALA A 1 96 ? 40.785 14.602 48.382 1.00 28.81 96 ALA A CA 1
ATOM 750 C C . ALA A 1 96 ? 40.370 15.774 49.269 1.00 28.99 96 ALA A C 1
ATOM 751 O O . ALA A 1 96 ? 39.389 15.679 50.037 1.00 28.67 96 ALA A O 1
ATOM 753 N N . ALA A 1 97 ? 41.120 16.874 49.163 1.00 28.51 97 ALA A N 1
ATOM 754 C CA . ALA A 1 97 ? 40.849 18.078 49.960 1.00 28.39 97 ALA A CA 1
ATOM 755 C C . ALA A 1 97 ? 39.544 18.731 49.566 1.00 27.99 97 ALA A C 1
ATOM 756 O O . ALA A 1 97 ? 38.765 19.146 50.435 1.00 28.06 97 ALA A O 1
ATOM 758 N N . ASN A 1 98 ? 39.287 18.814 48.260 1.00 27.37 98 ASN A N 1
ATOM 759 C CA . ASN A 1 98 ? 38.054 19.431 47.770 1.00 27.96 98 ASN A CA 1
ATOM 760 C C . ASN A 1 98 ? 36.805 18.612 48.058 1.00 28.06 98 ASN A C 1
ATOM 761 O O . ASN A 1 98 ? 35.765 19.178 48.428 1.00 28.65 98 ASN A O 1
ATOM 766 N N . ARG A 1 99 ? 36.924 17.293 47.932 1.00 28.67 99 ARG A N 1
ATOM 767 C CA . ARG A 1 99 ? 35.831 16.397 48.352 1.00 28.76 99 ARG A CA 1
ATOM 768 C C . ARG A 1 99 ? 35.584 16.530 49.854 1.00 28.89 99 ARG A C 1
ATOM 769 O O . ARG A 1 99 ? 34.434 16.533 50.293 1.00 27.41 99 ARG A O 1
ATOM 777 N N . GLN A 1 100 ? 36.664 16.705 50.624 1.00 29.36 100 GLN A N 1
ATOM 778 C CA . GLN A 1 100 ? 36.559 16.928 52.080 1.00 30.57 100 GLN A CA 1
ATOM 779 C C . GLN A 1 100 ? 35.789 18.195 52.422 1.00 30.50 100 GLN A C 1
ATOM 780 O O . GLN A 1 100 ? 34.820 18.137 53.176 1.00 30.24 100 GLN A O 1
ATOM 786 N N . VAL A 1 101 ? 36.213 19.336 51.867 1.00 30.16 101 VAL A N 1
ATOM 787 C CA . VAL A 1 101 ? 35.540 20.612 52.124 1.00 30.22 101 VAL A CA 1
ATOM 788 C C . VAL A 1 101 ? 34.102 20.622 51.593 1.00 29.76 101 VAL A C 1
ATOM 789 O O . VAL A 1 101 ? 33.204 21.169 52.225 1.00 28.77 101 VAL A O 1
ATOM 793 N N . PHE A 1 102 ? 33.901 20.014 50.429 1.00 29.44 102 PHE A N 1
ATOM 794 C CA . PHE A 1 102 ? 32.568 19.834 49.877 1.00 29.45 102 PHE A CA 1
ATOM 795 C C . PHE A 1 102 ? 31.613 19.192 50.899 1.00 29.49 102 PHE A C 1
ATOM 796 O O . PHE A 1 102 ? 30.446 19.565 50.980 1.00 28.97 102 PHE A O 1
ATOM 804 N N . SER A 1 103 ? 32.120 18.229 51.662 1.00 30.60 103 SER A N 1
ATOM 805 C CA . SER A 1 103 ? 31.302 17.496 52.652 1.00 31.70 103 SER A CA 1
ATOM 806 C C . SER A 1 103 ? 30.952 18.346 53.885 1.00 32.16 103 SER A C 1
ATOM 807 O O . SER A 1 103 ? 30.159 17.916 54.735 1.00 31.68 103 SER A O 1
ATOM 810 N N . HIS A 1 104 ? 31.549 19.544 53.981 1.00 32.41 104 HIS A N 1
ATOM 811 C CA . HIS A 1 104 ? 31.314 20.452 55.114 1.00 32.98 104 HIS A CA 1
ATOM 812 C C . HIS A 1 104 ? 30.076 21.316 54.937 1.00 33.20 104 HIS A C 1
ATOM 813 O O . HIS A 1 104 ? 29.694 22.053 55.859 1.00 33.86 104 HIS A O 1
ATOM 820 N N . PHE A 1 105 ? 29.449 21.227 53.759 1.00 32.77 105 PHE A N 1
ATOM 821 C CA . PHE A 1 105 ? 28.273 22.026 53.436 1.00 31.93 105 PHE A CA 1
ATOM 822 C C . PHE A 1 105 ? 27.103 21.193 52.942 1.00 32.48 105 PHE A C 1
ATOM 823 O O . PHE A 1 105 ? 27.274 20.066 52.458 1.00 32.27 105 PHE A O 1
ATOM 831 N N . SER A 1 106 ? 25.915 21.780 53.069 1.00 32.66 106 SER A N 1
ATOM 832 C CA . SER A 1 106 ? 24.658 21.179 52.645 1.00 33.72 106 SER A CA 1
ATOM 833 C C . SER A 1 106 ? 24.011 22.191 51.683 1.00 33.58 106 SER A C 1
ATOM 834 O O . SER A 1 106 ? 24.485 23.317 51.598 1.00 33.48 106 SER A O 1
ATOM 837 N N . PRO A 1 107 ? 22.967 21.795 50.925 1.00 34.06 107 PRO A N 1
ATOM 838 C CA . PRO A 1 107 ? 22.359 22.734 49.965 1.00 34.93 107 PRO A CA 1
ATOM 839 C C . PRO A 1 107 ? 21.870 24.057 50.559 1.00 35.85 107 PRO A C 1
ATOM 840 O O . PRO A 1 107 ? 21.901 25.082 49.869 1.00 35.52 107 PRO A O 1
ATOM 844 N N . ASP A 1 108 ? 21.429 24.050 51.818 1.00 36.56 108 ASP A N 1
ATOM 845 C CA . ASP A 1 108 ? 21.011 25.307 52.447 1.00 37.97 108 ASP A CA 1
ATOM 846 C C . ASP A 1 108 ? 22.178 26.228 52.873 1.00 37.68 108 ASP A C 1
ATOM 847 O O . ASP A 1 108 ? 21.964 27.413 53.121 1.00 38.50 108 ASP A O 1
ATOM 852 N N . THR A 1 109 ? 23.397 25.694 52.949 1.00 37.02 109 THR A N 1
ATOM 853 C CA . THR A 1 109 ? 24.549 26.486 53.411 1.00 36.43 109 THR A CA 1
ATOM 854 C C . THR A 1 109 ? 25.692 26.636 52.403 1.00 36.09 109 THR A C 1
ATOM 855 O O . THR A 1 109 ? 26.592 27.466 52.612 1.00 35.71 109 THR A O 1
ATOM 859 N N . ALA A 1 110 ? 25.675 25.847 51.328 1.00 34.66 110 ALA A N 1
ATOM 860 C CA . ALA A 1 110 ? 26.774 25.884 50.359 1.00 34.04 110 ALA A CA 1
ATOM 861 C C . ALA A 1 110 ? 26.827 27.199 49.565 1.00 33.65 110 ALA A C 1
ATOM 862 O O . ALA A 1 110 ? 25.801 27.868 49.367 1.00 34.48 110 ALA A O 1
ATOM 864 N N . LYS A 1 111 ? 28.029 27.574 49.129 1.00 32.57 111 LYS A N 1
ATOM 865 C CA . LYS A 1 111 ? 28.174 28.678 48.181 1.00 31.63 111 LYS A CA 1
ATOM 866 C C . LYS A 1 111 ? 28.503 28.063 46.827 1.00 30.39 111 LYS A C 1
ATOM 867 O O . LYS A 1 111 ? 29.656 27.978 46.444 1.00 29.65 111 LYS A O 1
ATOM 873 N N . VAL A 1 112 ? 27.475 27.572 46.139 1.00 29.07 112 VAL A N 1
ATOM 874 C CA . VAL A 1 112 ? 27.666 26.972 44.827 1.00 28.37 112 VAL A CA 1
ATOM 875 C C . VAL A 1 112 ? 28.123 28.030 43.843 1.00 28.09 112 VAL A C 1
ATOM 876 O O . VAL A 1 112 ? 27.537 29.115 43.763 1.00 27.25 112 VAL A O 1
ATOM 880 N N . VAL A 1 113 ? 29.189 27.709 43.116 1.00 27.77 113 VAL A N 1
ATOM 881 C CA . VAL A 1 113 ? 29.669 28.575 42.043 1.00 27.59 113 VAL A CA 1
ATOM 882 C C . VAL A 1 113 ? 29.364 28.011 40.651 1.00 27.08 113 VAL A C 1
ATOM 883 O O . VAL A 1 113 ? 29.442 28.721 39.653 1.00 27.26 113 VAL A O 1
ATOM 887 N N . GLY A 1 114 ? 28.989 26.738 40.585 1.00 27.33 114 GLY A N 1
ATOM 888 C CA . GLY A 1 114 ? 28.594 26.143 39.310 1.00 26.34 114 GLY A CA 1
ATOM 889 C C . GLY A 1 114 ? 27.923 24.805 39.503 1.00 26.75 114 GLY A C 1
ATOM 890 O O . GLY A 1 114 ? 28.184 24.116 40.481 1.00 25.64 114 GLY A O 1
ATOM 899 N N . ALA A 1 116 ? 26.256 21.510 36.744 1.00 27.42 116 ALA A N 1
ATOM 900 C CA . ALA A 1 116 ? 25.868 21.025 35.430 1.00 26.66 116 ALA A CA 1
ATOM 901 C C . ALA A 1 116 ? 25.001 19.828 35.617 1.00 26.79 116 ALA A C 1
ATOM 902 O O . ALA A 1 116 ? 25.191 19.050 36.553 1.00 26.30 116 ALA A O 1
ATOM 904 N N . LEU A 1 117 ? 24.096 19.645 34.672 1.00 26.65 117 LEU A N 1
ATOM 905 C CA . LEU A 1 117 ? 23.221 18.483 34.680 1.00 27.69 117 LEU A CA 1
ATOM 906 C C . LEU A 1 117 ? 22.904 18.043 33.258 1.00 28.25 117 LEU A C 1
ATOM 907 O O . LEU A 1 117 ? 22.998 18.839 32.305 1.00 28.16 117 LEU A O 1
ATOM 912 N N . ARG A 1 118 ? 22.551 16.768 33.135 1.00 29.47 118 ARG A N 1
ATOM 913 C CA . ARG A 1 118 ? 21.994 16.194 31.925 1.00 30.86 118 ARG A CA 1
ATOM 914 C C . ARG A 1 118 ? 20.755 15.416 32.360 1.00 32.12 118 ARG A C 1
ATOM 915 O O . ARG A 1 118 ? 20.858 14.455 33.136 1.00 32.32 118 ARG A O 1
ATOM 923 N N . ALA A 1 119 ? 19.594 15.833 31.865 1.00 33.61 119 ALA A N 1
ATOM 924 C CA . ALA A 1 119 ? 18.336 15.178 32.217 1.00 35.12 119 ALA A CA 1
ATOM 925 C C . ALA A 1 119 ? 17.277 15.412 31.146 1.00 36.61 119 ALA A C 1
ATOM 926 O O . ALA A 1 119 ? 17.450 16.265 30.270 1.00 35.95 119 ALA A O 1
ATOM 928 N N . ASP A 1 120 ? 16.179 14.659 31.224 1.00 37.90 120 ASP A N 1
ATOM 929 C CA . ASP A 1 120 ? 15.089 14.832 30.268 1.00 39.68 120 ASP A CA 1
ATOM 930 C C . ASP A 1 120 ? 14.806 16.308 30.077 1.00 39.30 120 ASP A C 1
ATOM 931 O O . ASP A 1 120 ? 14.689 17.065 31.039 1.00 39.44 120 ASP A O 1
ATOM 936 N N . ARG A 1 121 ? 14.734 16.711 28.818 1.00 40.11 121 ARG A N 1
ATOM 937 C CA . ARG A 1 121 ? 14.724 18.131 28.449 1.00 41.23 121 ARG A CA 1
ATOM 938 C C . ARG A 1 121 ? 13.741 19.007 29.225 1.00 40.76 121 ARG A C 1
ATOM 939 O O . ARG A 1 121 ? 14.107 20.099 29.671 1.00 40.61 121 ARG A O 1
ATOM 947 N N . LYS A 1 122 ? 12.510 18.528 29.409 1.00 40.77 122 LYS A N 1
ATOM 948 C CA . LYS A 1 122 ? 11.464 19.314 30.092 1.00 41.03 122 LYS A CA 1
ATOM 949 C C . LYS A 1 122 ? 11.792 19.540 31.578 1.00 40.37 122 LYS A C 1
ATOM 950 O O . LYS A 1 122 ? 11.560 20.628 32.127 1.00 39.86 122 LYS A O 1
ATOM 956 N N . ILE A 1 123 ? 12.357 18.507 32.201 1.00 39.60 123 ILE A N 1
ATOM 957 C CA . ILE A 1 123 ? 12.829 18.552 33.580 1.00 39.36 123 ILE A CA 1
ATOM 958 C C . ILE A 1 123 ? 13.942 19.598 33.763 1.00 38.83 123 ILE A C 1
ATOM 959 O O . ILE A 1 123 ? 13.890 20.392 34.705 1.00 38.49 123 ILE A O 1
ATOM 964 N N . VAL A 1 124 ? 14.930 19.595 32.858 1.00 38.20 124 VAL A N 1
ATOM 965 C CA . VAL A 1 124 ? 16.034 20.566 32.905 1.00 37.67 124 VAL A CA 1
ATOM 966 C C . VAL A 1 124 ? 15.538 22.015 32.903 1.00 37.84 124 VAL A C 1
ATOM 967 O O . VAL A 1 124 ? 16.017 22.838 33.683 1.00 37.72 124 VAL A O 1
ATOM 971 N N . ASP A 1 125 ? 14.582 22.319 32.026 1.00 38.55 125 ASP A N 1
ATOM 972 C CA . ASP A 1 125 ? 13.997 23.665 31.940 1.00 39.78 125 ASP A CA 1
ATOM 973 C C . ASP A 1 125 ? 13.288 24.109 33.232 1.00 39.81 125 ASP A C 1
ATOM 974 O O . ASP A 1 125 ? 13.349 25.284 33.609 1.00 39.70 125 ASP A O 1
ATOM 979 N N . LYS A 1 126 ? 12.615 23.171 33.898 1.00 40.13 126 LYS A N 1
ATOM 980 C CA . LYS A 1 126 ? 12.027 23.414 35.224 1.00 40.43 126 LYS A CA 1
ATOM 981 C C . LYS A 1 126 ? 13.094 23.664 36.300 1.00 39.65 126 LYS A C 1
ATOM 982 O O . LYS A 1 126 ? 12.946 24.543 37.148 1.00 39.78 126 LYS A O 1
ATOM 988 N N . ILE A 1 127 ? 14.166 22.877 36.261 1.00 38.94 127 ILE A N 1
ATOM 989 C CA . ILE A 1 127 ? 15.225 22.988 37.250 1.00 38.15 127 ILE A CA 1
ATOM 990 C C . ILE A 1 127 ? 15.926 24.341 37.134 1.00 38.40 127 ILE A C 1
ATOM 991 O O . ILE A 1 127 ? 16.137 25.024 38.137 1.00 37.70 127 ILE A O 1
ATOM 996 N N . THR A 1 128 ? 16.231 24.736 35.898 1.00 38.86 128 THR A N 1
ATOM 997 C CA . THR A 1 128 ? 17.055 25.912 35.619 1.00 39.30 128 THR A CA 1
ATOM 998 C C . THR A 1 128 ? 16.262 27.227 35.558 1.00 40.44 128 THR A C 1
ATOM 999 O O . THR A 1 128 ? 16.828 28.276 35.244 1.00 40.43 128 THR A O 1
ATOM 1003 N N . LYS A 1 129 ? 14.964 27.177 35.858 1.00 41.75 129 LYS A N 1
ATOM 1004 C CA . LYS A 1 129 ? 14.117 28.384 35.850 1.00 43.05 129 LYS A CA 1
ATOM 1005 C C . LYS A 1 129 ? 14.747 29.534 36.631 1.00 43.26 129 LYS A C 1
ATOM 1006 O O . LYS A 1 129 ? 15.188 29.365 37.773 1.00 43.41 129 LYS A O 1
ATOM 1012 N N . GLY A 1 130 ? 14.787 30.703 36.006 1.00 43.94 130 GLY A N 1
ATOM 1013 C CA . GLY A 1 130 ? 15.362 31.881 36.635 1.00 44.29 130 GLY A CA 1
ATOM 1014 C C . GLY A 1 130 ? 16.671 32.290 35.985 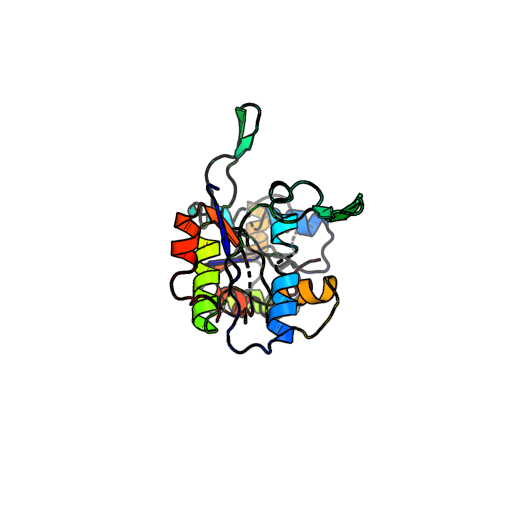1.00 44.71 130 GLY A C 1
ATOM 1015 O O . GLY A 1 130 ? 16.907 33.487 35.754 1.00 44.86 130 GLY A O 1
ATOM 1016 N N . ALA A 1 131 ? 17.506 31.294 35.680 1.00 44.13 131 ALA A N 1
ATOM 1017 C CA . ALA A 1 131 ? 18.833 31.511 35.099 1.00 44.22 131 ALA A CA 1
ATOM 1018 C C . ALA A 1 131 ? 18.788 32.177 33.722 1.00 44.07 131 ALA A C 1
ATOM 1019 O O . ALA A 1 131 ? 17.841 32.002 32.964 1.00 44.15 131 ALA A O 1
ATOM 1021 N N . LYS A 1 132 ? 19.827 32.946 33.415 1.00 43.81 132 LYS A N 1
ATOM 1022 C CA . LYS A 1 132 ? 19.966 33.617 32.126 1.00 43.47 132 LYS A CA 1
ATOM 1023 C C . LYS A 1 132 ? 21.018 32.892 31.281 1.00 42.77 132 LYS A C 1
ATOM 1024 O O . LYS A 1 132 ? 22.074 32.527 31.798 1.00 42.32 132 LYS A O 1
ATOM 1030 N N . LEU A 1 133 ? 20.737 32.679 29.994 1.00 41.45 133 LEU A N 1
ATOM 1031 C CA . LEU A 1 133 ? 21.779 32.231 29.068 1.00 40.98 133 LEU A CA 1
ATOM 1032 C C . LEU A 1 133 ? 22.988 33.167 29.114 1.00 39.96 133 LEU A C 1
ATOM 1033 O O . LEU A 1 133 ? 22.835 34.376 29.246 1.00 39.87 133 LEU A O 1
ATOM 1038 N N . HIS A 1 134 ? 24.186 32.601 29.011 1.00 38.69 134 HIS A N 1
ATOM 1039 C CA . HIS A 1 134 ? 25.385 33.392 29.183 1.00 38.31 134 HIS A CA 1
ATOM 1040 C C . HIS A 1 134 ? 25.688 34.211 27.940 1.00 38.34 134 HIS A C 1
ATOM 1041 O O . HIS A 1 134 ? 25.500 33.749 26.809 1.00 37.80 134 HIS A O 1
ATOM 1048 N N . ALA A 1 135 ? 26.134 35.439 28.186 1.00 39.29 135 ALA A N 1
ATOM 1049 C CA . ALA A 1 135 ? 26.782 36.277 27.191 1.00 40.26 135 ALA A CA 1
ATOM 1050 C C . ALA A 1 135 ? 28.233 35.809 27.024 1.00 40.88 135 ALA A C 1
ATOM 1051 O O . ALA A 1 135 ? 28.913 36.182 26.070 1.00 42.45 135 ALA A O 1
ATOM 1061 N N . PHE B 1 2 ? 20.026 17.647 -9.103 1.00 54.15 2 PHE B N 1
ATOM 1062 C CA . PHE B 1 2 ? 20.613 18.063 -7.849 1.00 51.19 2 PHE B CA 1
ATOM 1063 C C . PHE B 1 2 ? 20.420 16.882 -6.921 1.00 49.62 2 PHE B C 1
ATOM 1064 O O . PHE B 1 2 ? 19.341 16.284 -6.898 1.00 49.34 2 PHE B O 1
ATOM 1072 N N . ASP B 1 3 ? 21.474 16.530 -6.184 1.00 47.43 3 ASP B N 1
ATOM 1073 C CA . ASP B 1 3 ? 21.388 15.506 -5.144 1.00 45.34 3 ASP B CA 1
ATOM 1074 C C . ASP B 1 3 ? 20.416 15.941 -4.045 1.00 43.35 3 ASP B C 1
ATOM 1075 O O . ASP B 1 3 ? 19.755 15.109 -3.419 1.00 42.92 3 ASP B O 1
ATOM 1080 N N . THR B 1 4 ? 20.308 17.253 -3.853 1.00 40.81 4 THR B N 1
ATOM 1081 C CA . THR B 1 4 ? 19.482 17.825 -2.790 1.00 38.62 4 THR B CA 1
ATOM 1082 C C . THR B 1 4 ? 18.196 18.428 -3.339 1.00 37.50 4 THR B C 1
ATOM 1083 O O . THR B 1 4 ? 18.043 18.578 -4.556 1.00 36.85 4 THR B O 1
ATOM 1087 N N . LYS B 1 5 ? 17.270 18.764 -2.441 1.00 36.12 5 LYS B N 1
ATOM 1088 C CA . LYS B 1 5 ? 16.190 19.694 -2.779 1.00 35.29 5 LYS B CA 1
ATOM 1089 C C . LYS B 1 5 ? 15.950 20.713 -1.665 1.00 33.58 5 LYS B C 1
ATOM 1090 O O . LYS B 1 5 ? 16.210 20.442 -0.484 1.00 32.35 5 LYS B O 1
ATOM 1096 N N . ILE B 1 6 ? 15.453 21.878 -2.069 1.00 31.99 6 ILE B N 1
ATOM 1097 C CA . ILE B 1 6 ? 15.170 22.987 -1.162 1.00 30.43 6 ILE B CA 1
ATOM 1098 C C . ILE B 1 6 ? 13.660 23.030 -0.901 1.00 29.98 6 ILE B C 1
ATOM 1099 O O . ILE B 1 6 ? 12.869 23.076 -1.839 1.00 30.75 6 ILE B O 1
ATOM 1104 N N . ALA B 1 7 ? 13.271 22.999 0.372 1.00 29.28 7 ALA B N 1
ATOM 1105 C CA . ALA B 1 7 ? 11.877 23.090 0.759 1.00 29.32 7 ALA B CA 1
ATOM 1106 C C . ALA B 1 7 ? 11.659 24.174 1.819 1.00 29.07 7 ALA B C 1
ATOM 1107 O O . ALA B 1 7 ? 12.490 24.375 2.705 1.00 28.03 7 ALA B O 1
ATOM 1109 N N . VAL B 1 8 ? 10.543 24.882 1.690 1.00 29.51 8 VAL B N 1
ATOM 1110 C CA . VAL B 1 8 ? 10.128 25.873 2.670 1.00 29.85 8 VAL B CA 1
ATOM 1111 C C . VAL B 1 8 ? 8.779 25.412 3.221 1.00 30.30 8 VAL B C 1
ATOM 1112 O O . VAL B 1 8 ? 7.859 25.167 2.449 1.00 30.89 8 VAL B O 1
ATOM 1116 N N . ILE B 1 9 ? 8.659 25.291 4.540 1.00 30.18 9 ILE B N 1
ATOM 1117 C CA . ILE B 1 9 ? 7.396 24.915 5.163 1.00 30.21 9 ILE B CA 1
ATOM 1118 C C . ILE B 1 9 ? 6.888 26.032 6.076 1.00 30.11 9 ILE B C 1
ATOM 1119 O O . ILE B 1 9 ? 7.556 26.417 7.045 1.00 29.39 9 ILE B O 1
ATOM 1124 N N . LEU B 1 10 ? 5.699 26.545 5.765 1.00 30.70 10 LEU B N 1
ATOM 1125 C CA . LEU B 1 10 ? 5.086 27.636 6.529 1.00 30.95 10 LEU B CA 1
ATOM 1126 C C . LEU B 1 10 ? 3.907 27.159 7.366 1.00 31.85 10 LEU B C 1
ATOM 1127 O O . LEU B 1 10 ? 3.299 26.139 7.066 1.00 32.70 10 LEU B O 1
ATOM 1132 N N . ARG B 1 11 ? 3.595 27.896 8.424 1.00 32.27 11 ARG B N 1
ATOM 1133 C CA . ARG B 1 11 ? 2.417 27.605 9.226 1.00 33.15 11 ARG B CA 1
ATOM 1134 C C . ARG B 1 11 ? 1.219 28.140 8.441 1.00 33.47 11 ARG B C 1
ATOM 1135 O O . ARG B 1 11 ? 1.208 29.306 8.071 1.00 33.56 11 ARG B O 1
ATOM 1143 N N . ASP B 1 12 ? 0.220 27.301 8.175 1.00 34.74 12 ASP B N 1
ATOM 1144 C CA . ASP B 1 12 ? -0.819 27.671 7.185 1.00 35.76 12 ASP B CA 1
ATOM 1145 C C . ASP B 1 12 ? -1.701 28.840 7.612 1.00 35.49 12 ASP B C 1
ATOM 1146 O O . ASP B 1 12 ? -2.268 29.522 6.762 1.00 36.26 12 ASP B O 1
ATOM 1151 N N . ASP B 1 13 ? -1.794 29.102 8.913 1.00 35.78 13 ASP B N 1
ATOM 1152 C CA . ASP B 1 13 ? -2.685 30.177 9.391 1.00 35.81 13 ASP B CA 1
ATOM 1153 C C . ASP B 1 13 ? -2.081 31.589 9.352 1.00 35.15 13 ASP B C 1
ATOM 1154 O O . ASP B 1 13 ? -2.710 32.561 9.789 1.00 35.19 13 ASP B O 1
ATOM 1159 N N . LEU B 1 14 ? -0.875 31.721 8.811 1.00 33.87 14 LEU B N 1
ATOM 1160 C CA . LEU B 1 14 ? -0.245 33.044 8.699 1.00 32.94 14 LEU B CA 1
ATOM 1161 C C . LEU B 1 14 ? -0.928 33.913 7.646 1.00 31.86 14 LEU B C 1
ATOM 1162 O O . LEU B 1 14 ? -1.312 33.405 6.594 1.00 33.00 14 LEU B O 1
ATOM 1167 N N . ALA B 1 15 ? -1.049 35.214 7.905 1.00 31.42 15 ALA B N 1
ATOM 1168 C CA . ALA B 1 15 ? -1.453 36.153 6.852 1.00 30.81 15 ALA B CA 1
ATOM 1169 C C . ALA B 1 15 ? -0.491 36.040 5.667 1.00 30.60 15 ALA B C 1
ATOM 1170 O O . ALA B 1 15 ? 0.654 35.583 5.834 1.00 30.86 15 ALA B O 1
ATOM 1172 N N . VAL B 1 16 ? -0.938 36.448 4.479 1.00 29.54 16 VAL B N 1
ATOM 1173 C CA . VAL B 1 16 ? -0.124 36.307 3.267 1.00 29.59 16 VAL B CA 1
ATOM 1174 C C . VAL B 1 16 ? 1.167 37.122 3.377 1.00 29.15 16 VAL B C 1
ATOM 1175 O O . VAL B 1 16 ? 2.248 36.635 3.023 1.00 28.48 16 VAL B O 1
ATOM 1179 N N . TRP B 1 17 ? 1.068 38.326 3.924 1.00 28.76 17 TRP B N 1
ATOM 1180 C CA . TRP B 1 17 ? 2.257 39.155 4.096 1.00 29.51 17 TRP B CA 1
ATOM 1181 C C . TRP B 1 17 ? 3.264 38.494 5.035 1.00 28.91 17 TRP B C 1
ATOM 1182 O O . TRP B 1 17 ? 4.477 38.606 4.827 1.00 28.86 17 TRP B O 1
ATOM 1193 N N . GLN B 1 18 ? 2.753 37.788 6.041 1.00 28.58 18 GLN B N 1
ATOM 1194 C CA . GLN B 1 18 ? 3.591 37.059 6.992 1.00 28.51 18 GLN B CA 1
ATOM 1195 C C . GLN B 1 18 ? 4.288 35.891 6.321 1.00 27.58 18 GLN B C 1
ATOM 1196 O O . GLN B 1 18 ? 5.483 35.684 6.548 1.00 26.58 18 GLN B O 1
ATOM 1202 N N . LYS B 1 19 ? 3.562 35.140 5.490 1.00 27.02 19 LYS B N 1
ATOM 1203 C CA . LYS B 1 19 ? 4.161 34.043 4.718 1.00 26.70 19 LYS B CA 1
ATOM 1204 C C . LYS B 1 19 ? 5.314 34.524 3.820 1.00 27.16 19 LYS B C 1
ATOM 1205 O O . LYS B 1 19 ? 6.360 33.861 3.748 1.00 26.92 19 LYS B O 1
ATOM 1211 N N . LEU B 1 20 ? 5.116 35.675 3.172 1.00 26.64 20 LEU B N 1
ATOM 1212 C CA . LEU B 1 20 ? 6.124 36.276 2.275 1.00 26.63 20 LEU B CA 1
ATOM 1213 C C . LEU B 1 20 ? 7.340 36.760 3.069 1.00 26.78 20 LEU B C 1
ATOM 1214 O O . LEU B 1 20 ? 8.484 36.434 2.716 1.00 26.55 20 LEU B O 1
ATOM 1219 N N . ASN B 1 21 ? 7.083 37.497 4.153 1.00 26.76 21 ASN B N 1
ATOM 1220 C CA . ASN B 1 21 ? 8.135 37.904 5.088 1.00 27.34 21 ASN B CA 1
ATOM 1221 C C . ASN B 1 21 ? 8.963 36.707 5.592 1.00 26.82 21 ASN B C 1
ATOM 1222 O O . ASN B 1 21 ? 10.193 36.743 5.516 1.00 26.42 21 ASN B O 1
ATOM 1227 N N . VAL B 1 22 ? 8.288 35.666 6.104 1.00 25.39 22 VAL B N 1
ATOM 1228 C CA . VAL B 1 22 ? 8.982 34.486 6.644 1.00 25.51 22 VAL B CA 1
ATOM 1229 C C . VAL B 1 22 ? 9.808 33.777 5.555 1.00 24.81 22 VAL B C 1
ATOM 1230 O O . VAL B 1 22 ? 10.935 33.347 5.807 1.00 25.38 22 VAL B O 1
ATOM 1234 N N . THR B 1 23 ? 9.248 33.660 4.352 1.00 24.62 23 THR B N 1
ATOM 1235 C CA . THR B 1 23 ? 9.915 32.948 3.241 1.00 24.47 23 THR B CA 1
ATOM 1236 C C . THR B 1 23 ? 11.192 33.691 2.836 1.00 24.83 23 THR B C 1
ATOM 1237 O O . THR B 1 23 ? 12.232 33.062 2.578 1.00 26.18 23 THR B O 1
ATOM 1241 N N . ALA B 1 24 ? 11.106 35.017 2.808 1.00 23.95 24 ALA B N 1
ATOM 1242 C CA . ALA B 1 24 ? 12.263 35.866 2.460 1.00 24.16 24 ALA B CA 1
ATOM 1243 C C . ALA B 1 24 ? 13.428 35.648 3.435 1.00 24.88 24 ALA B C 1
ATOM 1244 O O . ALA B 1 24 ? 14.570 35.358 3.019 1.00 24.13 24 ALA B O 1
ATOM 1246 N N . PHE B 1 25 ? 13.118 35.725 4.731 1.00 25.18 25 PHE B N 1
ATOM 1247 C CA . PHE B 1 25 ? 14.116 35.485 5.771 1.00 25.21 25 PHE B CA 1
ATOM 1248 C C . PHE B 1 25 ? 14.669 34.072 5.765 1.00 24.74 25 PHE B C 1
ATOM 1249 O O . PHE B 1 25 ? 15.882 33.886 5.806 1.00 24.40 25 PHE B O 1
ATOM 1257 N N . LEU B 1 26 ? 13.793 33.077 5.641 1.00 24.92 26 LEU B N 1
ATOM 1258 C CA . LEU B 1 26 ? 14.258 31.688 5.604 1.00 24.80 26 LEU B CA 1
ATOM 1259 C C . LEU B 1 26 ? 15.231 31.430 4.452 1.00 24.89 26 LEU B C 1
ATOM 1260 O O . LEU B 1 26 ? 16.249 30.748 4.626 1.00 24.74 26 LEU B O 1
ATOM 1273 N N . SER B 1 28 ? 17.090 33.592 2.954 1.00 25.06 28 SER 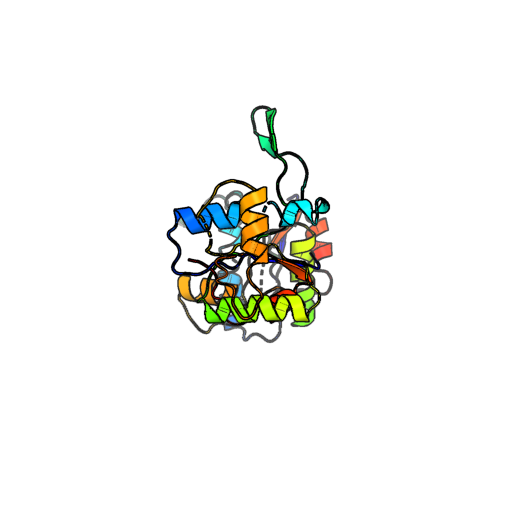B N 1
ATOM 1274 C CA . SER B 1 28 ? 18.368 34.307 3.178 1.00 25.36 28 SER B CA 1
ATOM 1275 C C . SER B 1 28 ? 19.358 33.371 3.871 1.00 25.51 28 SER B C 1
ATOM 1276 O O . SER B 1 28 ? 20.565 33.353 3.542 1.00 25.61 28 SER B O 1
ATOM 1279 N N . GLY B 1 29 ? 18.836 32.611 4.832 1.00 25.38 29 GLY B N 1
ATOM 1280 C CA . GLY B 1 29 ? 19.602 31.574 5.551 1.00 25.52 29 GLY B CA 1
ATOM 1281 C C . GLY B 1 29 ? 20.062 30.437 4.653 1.00 26.21 29 GLY B C 1
ATOM 1282 O O . GLY B 1 29 ? 21.204 29.963 4.759 1.00 25.58 29 GLY B O 1
ATOM 1283 N N . ILE B 1 30 ? 19.174 29.988 3.770 1.00 25.18 30 ILE B N 1
ATOM 1284 C CA . ILE B 1 30 ? 19.518 28.940 2.803 1.00 25.27 30 ILE B CA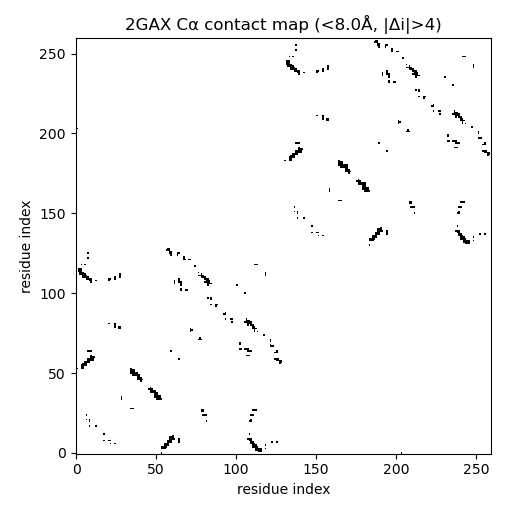 1
ATOM 1285 C C . ILE B 1 30 ? 20.694 29.345 1.906 1.00 25.90 30 ILE B C 1
ATOM 1286 O O . ILE B 1 30 ? 21.589 28.532 1.638 1.00 27.20 30 ILE B O 1
ATOM 1291 N N . VAL B 1 31 ? 20.702 30.598 1.460 1.00 26.01 31 VAL B N 1
ATOM 1292 C CA . VAL B 1 31 ? 21.761 31.112 0.590 1.00 26.17 31 VAL B CA 1
ATOM 1293 C C . VAL B 1 31 ? 23.068 31.262 1.373 1.00 26.64 31 VAL B C 1
ATOM 1294 O O . VAL B 1 31 ? 24.150 30.844 0.897 1.00 25.27 31 VAL B O 1
ATOM 1298 N N . ALA B 1 32 ? 22.958 31.808 2.586 1.00 26.65 32 ALA B N 1
ATOM 1299 C CA . ALA B 1 32 ? 24.105 31.953 3.475 1.00 27.05 32 ALA B CA 1
ATOM 1300 C C . ALA B 1 32 ? 24.773 30.589 3.700 1.00 27.47 32 ALA B C 1
ATOM 1301 O O . ALA B 1 32 ? 26.000 30.486 3.670 1.00 27.77 32 ALA B O 1
ATOM 1303 N N . GLN B 1 33 ? 23.957 29.555 3.890 1.00 27.65 33 GLN B N 1
ATOM 1304 C CA . GLN B 1 33 ? 24.428 28.184 4.124 1.00 28.00 33 GLN B CA 1
ATOM 1305 C C . GLN B 1 33 ? 25.080 27.536 2.892 1.00 28.47 33 GLN B C 1
ATOM 1306 O O . GLN B 1 33 ? 26.033 26.776 3.031 1.00 28.65 33 GLN B O 1
ATOM 1312 N N . THR B 1 34 ? 24.542 27.806 1.704 1.00 28.78 34 THR B N 1
ATOM 1313 C CA . THR B 1 34 ? 25.026 27.163 0.465 1.00 29.51 34 THR B CA 1
ATOM 1314 C C . THR B 1 34 ? 25.112 28.210 -0.652 1.00 28.75 34 THR B C 1
ATOM 1315 O O . THR B 1 34 ? 24.235 28.313 -1.509 1.00 28.91 34 THR B O 1
ATOM 1319 N N . GLY B 1 35 ? 26.179 29.001 -0.626 1.00 28.67 35 GLY B N 1
ATOM 1320 C CA . GLY B 1 35 ? 26.401 30.030 -1.633 1.00 28.05 35 GLY B CA 1
ATOM 1321 C C . GLY B 1 35 ? 26.461 29.491 -3.050 1.00 28.11 35 GLY B C 1
ATOM 1322 O O . GLY B 1 35 ? 26.216 30.219 -3.991 1.00 27.22 35 GLY B O 1
ATOM 1323 N N . GLU B 1 36 ? 26.791 28.204 -3.182 1.00 28.42 36 GLU B N 1
ATOM 1324 C CA . GLU B 1 36 ? 26.944 27.542 -4.482 1.00 29.50 36 GLU B CA 1
ATOM 1325 C C . GLU B 1 36 ? 25.630 27.436 -5.289 1.00 29.42 36 GLU B C 1
ATOM 1326 O O . GLU B 1 36 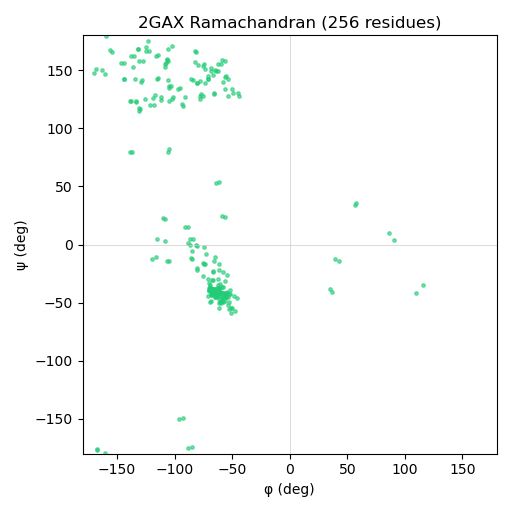? 25.650 27.170 -6.498 1.00 29.55 36 GLU B O 1
ATOM 1332 N N . ILE B 1 37 ? 24.487 27.672 -4.648 1.00 28.85 37 ILE B N 1
ATOM 1333 C CA . ILE B 1 37 ? 23.212 27.619 -5.393 1.00 28.16 37 ILE B CA 1
ATOM 1334 C C . ILE B 1 37 ? 23.008 28.843 -6.316 1.00 27.58 37 ILE B C 1
ATOM 1335 O O . ILE B 1 37 ? 22.191 28.818 -7.229 1.00 27.25 37 ILE B O 1
ATOM 1340 N N . ILE B 1 38 ? 23.769 29.909 -6.081 1.00 27.77 38 ILE B N 1
ATOM 1341 C CA . ILE B 1 38 ? 23.640 31.122 -6.867 1.00 27.63 38 ILE B CA 1
ATOM 1342 C C . ILE B 1 38 ? 24.308 30.951 -8.234 1.00 28.36 38 ILE B C 1
ATOM 1343 O O . ILE B 1 38 ? 25.461 30.520 -8.324 1.00 28.13 38 ILE B O 1
ATOM 1348 N N . GLY B 1 39 ? 23.583 31.283 -9.296 1.00 28.13 39 GLY B N 1
ATOM 1349 C CA . GLY B 1 39 ? 24.143 31.147 -10.639 1.00 28.76 39 GLY B CA 1
ATOM 1350 C C . GLY B 1 39 ? 24.739 32.398 -11.237 1.00 29.18 39 GLY B C 1
ATOM 1351 O O . GLY B 1 39 ? 25.242 33.269 -10.527 1.00 29.58 39 GLY B O 1
ATOM 1352 N N . GLU B 1 40 ? 24.676 32.476 -12.560 1.00 29.47 40 GLU B N 1
ATOM 1353 C CA . GLU B 1 40 ? 25.204 33.600 -13.343 1.00 30.12 40 GLU B CA 1
ATOM 1354 C C . GLU B 1 40 ? 24.189 34.745 -13.363 1.00 29.40 40 GLU B C 1
ATOM 1355 O O . GLU B 1 40 ? 23.004 34.498 -13.181 1.00 28.71 40 GLU B O 1
ATOM 1361 N N . PRO B 1 41 ? 24.641 35.998 -13.608 1.00 29.41 41 PRO B N 1
ATOM 1362 C CA . PRO B 1 41 ? 23.674 37.092 -13.610 1.00 29.12 41 PRO B CA 1
ATOM 1363 C C . PRO B 1 41 ? 22.648 36.965 -14.728 1.00 29.04 41 PRO B C 1
ATOM 1364 O O . PRO B 1 41 ? 22.951 36.432 -15.792 1.00 28.77 41 PRO B O 1
ATOM 1368 N N . TYR B 1 42 ? 21.446 37.460 -14.463 1.00 28.43 42 TYR B N 1
ATOM 1369 C CA . TYR B 1 42 ? 20.397 37.563 -15.465 1.00 28.47 42 TYR B CA 1
ATOM 1370 C C . TYR B 1 42 ? 20.652 38.806 -16.304 1.00 28.71 42 TYR B C 1
ATOM 1371 O O . TYR B 1 42 ? 21.075 39.834 -15.771 1.00 29.09 42 TYR B O 1
ATOM 1380 N N . ARG B 1 43 ? 20.446 38.691 -17.615 1.00 29.18 43 ARG B N 1
ATOM 1381 C CA . ARG B 1 43 ? 20.697 39.765 -18.566 1.00 30.50 43 ARG B CA 1
ATOM 1382 C C . ARG B 1 43 ? 19.492 39.877 -19.514 1.00 30.39 43 ARG B C 1
ATOM 1383 O O . ARG B 1 43 ? 19.093 38.883 -20.148 1.00 30.54 43 ARG B O 1
ATOM 1391 N N . ASP B 1 44 ? 18.882 41.055 -19.592 1.00 30.11 44 ASP B N 1
ATOM 1392 C CA . ASP B 1 44 ? 17.718 41.192 -20.465 1.00 30.60 44 ASP B CA 1
ATOM 1393 C C . ASP B 1 44 ? 18.125 41.498 -21.901 1.00 30.62 44 ASP B C 1
ATOM 1394 O O . ASP B 1 44 ? 19.309 41.506 -22.210 1.00 29.40 44 ASP B O 1
ATOM 1399 N N . GLY B 1 45 ? 17.135 41.763 -22.750 1.00 30.47 45 GLY B N 1
ATOM 1400 C CA . GLY B 1 45 ? 17.352 41.943 -24.191 1.00 31.04 45 GLY B CA 1
ATOM 1401 C C . GLY B 1 45 ? 17.850 43.335 -24.550 1.00 31.28 45 GLY B C 1
ATOM 1402 O O . GLY B 1 45 ? 18.067 43.638 -25.718 1.00 31.21 45 GLY B O 1
ATOM 1403 N N . ALA B 1 46 ? 18.004 44.196 -23.549 1.00 31.53 46 ALA B N 1
ATOM 1404 C CA . ALA B 1 46 ? 18.571 45.521 -23.786 1.00 31.25 46 ALA B CA 1
ATOM 1405 C C . ALA B 1 46 ? 19.978 45.622 -23.208 1.00 30.90 46 ALA B C 1
ATOM 1406 O O . ALA B 1 46 ? 20.597 46.681 -23.263 1.00 31.66 46 ALA B O 1
ATOM 1408 N N . GLY B 1 47 ? 20.474 44.518 -22.659 1.00 30.08 47 GLY B N 1
ATOM 1409 C CA . GLY B 1 47 ? 21.797 44.485 -22.062 1.00 29.78 47 GLY B CA 1
ATOM 1410 C C . GLY B 1 47 ? 21.829 44.926 -20.611 1.00 29.65 47 GLY B C 1
ATOM 1411 O O . GLY B 1 47 ? 22.908 45.138 -20.047 1.00 29.76 47 GLY B O 1
ATOM 1412 N N . ASN B 1 48 ? 20.651 45.078 -20.011 1.00 28.55 48 ASN B N 1
ATOM 1413 C CA . ASN B 1 48 ? 20.556 45.334 -18.574 1.00 28.87 48 ASN B CA 1
ATOM 1414 C C . ASN B 1 48 ? 20.931 44.062 -17.816 1.00 28.64 48 ASN B C 1
ATOM 1415 O O . ASN B 1 48 ? 20.657 42.945 -18.290 1.00 28.67 48 ASN B O 1
ATOM 1420 N N . VAL B 1 49 ? 21.586 44.226 -16.664 1.00 28.00 49 VAL B N 1
ATOM 1421 C CA . VAL B 1 49 ? 22.088 43.109 -15.852 1.00 28.16 49 VAL B CA 1
ATOM 1422 C C . VAL B 1 49 ? 21.358 43.094 -14.514 1.00 27.73 49 VAL B C 1
ATOM 1423 O O . VAL B 1 49 ? 21.055 44.145 -13.954 1.00 26.95 49 VAL B O 1
ATOM 1427 N N . TYR B 1 50 ? 21.065 41.894 -14.019 1.00 27.16 50 TYR B N 1
ATOM 1428 C CA . TYR B 1 50 ? 20.304 41.743 -12.782 1.00 26.23 50 TYR B CA 1
ATOM 1429 C C . TYR B 1 50 ? 21.005 40.752 -11.868 1.00 25.89 50 TYR B C 1
ATOM 1430 O O . TYR B 1 50 ? 21.939 40.056 -12.296 1.00 26.98 50 TYR B O 1
ATOM 1439 N N . ASN B 1 51 ? 20.578 40.684 -10.607 1.00 26.14 51 ASN B N 1
ATOM 1440 C CA . ASN B 1 51 ? 21.165 39.744 -9.650 1.00 26.56 51 ASN B CA 1
ATOM 1441 C C . ASN B 1 51 ? 21.119 38.316 -10.155 1.00 26.19 51 ASN B C 1
ATOM 1442 O O . ASN B 1 51 ? 20.143 37.933 -10.809 1.00 26.48 51 ASN B O 1
ATOM 1447 N N . PRO B 1 52 ? 22.149 37.511 -9.825 1.00 26.84 52 PRO B N 1
ATOM 1448 C CA . PRO B 1 52 ? 21.991 36.089 -10.090 1.00 27.05 52 PRO B CA 1
ATOM 1449 C C . PRO B 1 52 ? 21.034 35.508 -9.054 1.00 27.29 52 PRO B C 1
ATOM 1450 O O . PRO B 1 52 ? 20.880 36.091 -7.977 1.00 27.87 52 PRO B O 1
ATOM 1454 N N . LEU B 1 53 ? 20.380 34.400 -9.387 1.00 27.47 53 LEU B N 1
ATOM 1455 C CA . LEU B 1 53 ? 19.386 33.773 -8.499 1.00 27.59 53 LEU B CA 1
ATOM 1456 C C . LEU B 1 53 ? 19.736 32.304 -8.239 1.00 27.58 53 LEU B C 1
ATOM 1457 O O . LEU B 1 53 ? 20.623 31.765 -8.883 1.00 27.52 53 LEU B O 1
ATOM 1462 N N . SER B 1 54 ? 19.048 31.656 -7.298 1.00 26.72 54 SER B N 1
ATOM 1463 C CA . SER B 1 54 ? 19.193 30.211 -7.096 1.00 27.06 54 SER B CA 1
ATOM 1464 C C . SER B 1 54 ? 19.042 29.492 -8.419 1.00 27.60 54 SER B C 1
ATOM 1465 O O . SER B 1 54 ? 18.143 29.807 -9.212 1.00 28.05 54 SER B O 1
ATOM 1468 N N . ILE B 1 55 ? 19.946 28.553 -8.671 1.00 28.16 55 ILE B N 1
ATOM 1469 C CA . ILE B 1 55 ? 19.841 27.706 -9.847 1.00 29.58 55 ILE B CA 1
ATOM 1470 C C . ILE B 1 55 ? 18.949 26.515 -9.563 1.00 29.90 55 ILE B C 1
ATOM 1471 O O . ILE B 1 55 ? 18.578 25.782 -10.477 1.00 30.84 55 ILE B O 1
ATOM 1476 N N . GLN B 1 56 ? 18.635 26.319 -8.286 1.00 30.30 56 GLN B N 1
ATOM 1477 C CA . GLN B 1 56 ? 17.939 25.128 -7.813 1.00 31.67 56 GLN B CA 1
ATOM 1478 C C . GLN B 1 56 ? 16.478 25.460 -7.492 1.00 31.04 56 GLN B C 1
ATOM 1479 O O . GLN B 1 56 ? 16.207 26.466 -6.828 1.00 30.98 56 GLN B O 1
ATOM 1485 N N . PRO B 1 57 ? 15.530 24.603 -7.934 1.00 30.93 57 PRO B N 1
ATOM 1486 C CA . PRO B 1 57 ? 14.114 24.851 -7.638 1.00 30.80 57 PRO B CA 1
ATOM 1487 C C . PRO B 1 57 ? 13.806 24.844 -6.132 1.00 30.44 57 PRO B C 1
ATOM 1488 O O . PRO B 1 57 ? 14.530 24.248 -5.340 1.00 29.96 57 PRO B O 1
ATOM 1492 N N . ILE B 1 58 ? 12.738 25.527 -5.758 1.00 30.54 58 ILE B N 1
ATOM 1493 C CA . ILE B 1 58 ? 12.343 25.672 -4.366 1.00 31.90 58 ILE B CA 1
ATOM 1494 C C . ILE B 1 58 ? 10.886 25.211 -4.236 1.00 32.81 58 ILE B C 1
ATOM 1495 O O . ILE B 1 58 ? 10.007 25.661 -4.984 1.00 33.98 58 ILE B O 1
ATOM 1500 N N . VAL B 1 59 ? 10.636 24.273 -3.333 1.00 32.98 59 VAL B N 1
ATOM 1501 C CA . VAL B 1 59 ? 9.279 23.796 -3.113 1.00 32.67 59 VAL B CA 1
ATOM 1502 C C . VAL B 1 59 ? 8.713 24.456 -1.858 1.00 32.37 59 VAL B C 1
ATOM 1503 O O . VAL B 1 59 ? 9.332 24.400 -0.806 1.00 32.29 59 VAL B O 1
ATOM 1507 N N . VAL B 1 60 ? 7.538 25.081 -1.971 1.00 32.03 60 VAL B N 1
ATOM 1508 C CA . VAL B 1 60 ? 6.889 25.721 -0.816 1.00 32.31 60 VAL B CA 1
ATOM 1509 C C . VAL B 1 60 ? 5.654 24.939 -0.334 1.00 33.10 60 VAL B C 1
ATOM 1510 O O . VAL B 1 60 ? 4.748 24.625 -1.118 1.00 31.71 60 VAL B O 1
ATOM 1522 N N . ALA B 1 62 ? 2.871 24.044 3.281 1.00 34.15 62 ALA B N 1
ATOM 1523 C CA . ALA B 1 62 ? 2.190 24.610 4.444 1.00 34.27 62 ALA B CA 1
ATOM 1524 C C . ALA B 1 62 ? 1.618 23.485 5.285 1.00 34.37 62 ALA B C 1
ATOM 1525 O O . ALA B 1 62 ? 1.255 22.444 4.757 1.00 34.54 62 ALA B O 1
ATOM 1527 N N . THR B 1 63 ? 1.576 23.687 6.597 1.00 35.18 63 THR B N 1
ATOM 1528 C CA . THR B 1 63 ? 0.942 22.728 7.505 1.00 35.60 63 THR B CA 1
ATOM 1529 C C . THR B 1 63 ? 0.569 23.378 8.840 1.00 35.50 63 THR B C 1
ATOM 1530 O O . THR B 1 63 ? 0.807 24.572 9.048 1.00 35.13 63 THR B O 1
ATOM 1534 N N . ASP B 1 64 ? -0.027 22.592 9.735 1.00 35.24 64 ASP B N 1
ATOM 1535 C CA . ASP B 1 64 ? -0.425 23.090 11.050 1.00 35.60 64 ASP B CA 1
ATOM 1536 C C . ASP B 1 64 ? 0.734 23.124 12.060 1.00 35.51 64 ASP B C 1
ATOM 1537 O O . ASP B 1 64 ? 1.790 22.521 11.833 1.00 35.52 64 ASP B O 1
ATOM 1542 N N . GLN B 1 65 ? 0.521 23.830 13.169 1.00 35.37 65 GLN B N 1
ATOM 1543 C CA . GLN B 1 65 ? 1.533 23.995 14.223 1.00 35.35 65 GLN B CA 1
ATOM 1544 C C . GLN B 1 65 ? 2.238 22.703 14.671 1.00 35.54 65 GLN B C 1
ATOM 1545 O O . GLN B 1 65 ? 3.473 22.604 14.610 1.00 35.09 65 GLN B O 1
ATOM 1551 N N . GLU B 1 66 ? 1.462 21.712 15.116 1.00 35.56 66 GLU B N 1
ATOM 1552 C CA . GLU B 1 66 ? 2.050 20.470 15.623 1.00 36.09 66 GLU B CA 1
ATOM 1553 C C . GLU B 1 66 ? 2.746 19.646 14.549 1.00 36.09 66 GLU B C 1
ATOM 1554 O O . GLU B 1 66 ? 3.731 18.951 14.834 1.00 36.16 66 GLU B O 1
ATOM 1560 N N . ALA B 1 67 ? 2.257 19.743 13.315 1.00 35.88 67 ALA B N 1
ATOM 1561 C CA . ALA B 1 67 ? 2.927 19.098 12.198 1.00 36.15 67 ALA B CA 1
ATOM 1562 C C . ALA B 1 67 ? 4.256 19.798 11.873 1.00 35.91 67 ALA B C 1
ATOM 1563 O O . ALA B 1 67 ? 5.244 19.138 11.533 1.00 36.64 67 ALA B O 1
ATOM 1565 N N . LEU B 1 68 ? 4.275 21.125 11.983 1.00 35.19 68 LEU B N 1
ATOM 1566 C CA . LEU B 1 68 ? 5.500 21.892 11.757 1.00 35.19 68 LEU B CA 1
ATOM 1567 C C . LEU B 1 68 ? 6.538 21.575 12.844 1.00 34.90 68 LEU B C 1
ATOM 1568 O O . LEU B 1 68 ? 7.720 21.439 12.558 1.00 34.70 68 LEU B O 1
ATOM 1573 N N . ARG B 1 69 ? 6.070 21.401 14.075 1.00 35.23 69 ARG B N 1
ATOM 1574 C CA . ARG B 1 69 ? 6.910 20.949 15.177 1.00 36.05 69 ARG B CA 1
ATOM 1575 C C . ARG B 1 69 ? 7.554 19.578 14.897 1.00 36.01 69 ARG B C 1
ATOM 1576 O O . ARG B 1 69 ? 8.743 19.413 15.137 1.00 35.63 69 ARG B O 1
ATOM 1584 N N . LYS B 1 70 ? 6.779 18.613 14.377 1.00 36.15 70 LYS B N 1
ATOM 1585 C CA . LYS B 1 70 ? 7.319 17.298 13.999 1.00 36.64 70 LYS B CA 1
ATOM 1586 C C . LYS B 1 70 ? 8.420 17.387 12.933 1.00 35.88 70 LYS B C 1
ATOM 1587 O O . LYS B 1 70 ? 9.480 16.774 13.077 1.00 35.21 70 LYS B O 1
ATOM 1593 N N . ILE B 1 71 ? 8.143 18.137 11.868 1.00 35.33 71 ILE B N 1
ATOM 1594 C CA . ILE B 1 71 ? 9.096 18.384 10.783 1.00 35.16 71 ILE B CA 1
ATOM 1595 C C . ILE B 1 71 ? 10.388 19.005 11.341 1.00 34.91 71 ILE B C 1
ATOM 1596 O O . ILE B 1 71 ? 11.497 18.554 11.024 1.00 35.09 71 ILE B O 1
ATOM 1601 N N . HIS B 1 72 ? 10.230 20.008 12.203 1.00 34.43 72 HIS B N 1
ATOM 1602 C CA . HIS B 1 72 ? 11.337 20.589 12.956 1.00 34.21 72 HIS B CA 1
ATOM 1603 C C . HIS B 1 72 ? 12.160 19.502 13.671 1.00 34.11 72 HIS B C 1
ATOM 1604 O O . HIS B 1 72 ? 13.351 19.342 13.404 1.00 33.62 72 HIS B O 1
ATOM 1611 N N . GLN B 1 73 ? 11.508 18.738 14.543 1.00 34.47 73 GLN B N 1
ATOM 1612 C CA . GLN B 1 73 ? 12.167 17.627 15.255 1.00 34.85 73 GLN B CA 1
ATOM 1613 C C . GLN B 1 73 ? 12.833 16.586 14.339 1.00 34.79 73 GLN B C 1
ATOM 1614 O O . GLN B 1 73 ? 13.959 16.161 14.605 1.00 34.91 73 GLN B O 1
ATOM 1620 N N . ARG B 1 74 ? 12.169 16.196 13.255 1.00 34.23 74 ARG B N 1
ATOM 1621 C CA . ARG B 1 74 ? 12.771 15.258 12.302 1.00 34.64 74 ARG B CA 1
ATOM 1622 C C . ARG B 1 74 ? 14.045 15.818 11.671 1.00 33.69 74 ARG B C 1
ATOM 1623 O O . ARG B 1 74 ? 15.000 15.077 11.464 1.00 33.63 74 ARG B O 1
ATOM 1631 N N . SER B 1 75 ? 14.059 17.120 11.369 1.00 32.89 75 SER B N 1
ATOM 1632 C CA . SER B 1 75 ? 15.246 17.758 10.761 1.00 31.81 75 SER B CA 1
ATOM 1633 C C . SER B 1 75 ? 16.473 17.676 11.679 1.00 31.46 75 SER B C 1
ATOM 1634 O O . SER B 1 75 ? 17.576 17.366 11.228 1.00 30.69 75 SER B O 1
ATOM 1637 N N . LEU B 1 76 ? 16.257 17.917 12.968 1.00 31.24 76 LEU B N 1
ATOM 1638 C CA . LEU B 1 76 ? 17.315 17.853 13.973 1.00 31.11 76 LEU B CA 1
ATOM 1639 C C . LEU B 1 76 ? 17.820 16.414 14.157 1.00 32.15 76 LEU B C 1
ATOM 1640 O O . LEU B 1 76 ? 19.027 16.179 14.259 1.00 31.70 76 LEU B O 1
ATOM 1645 N N . GLU B 1 77 ? 16.885 15.466 14.161 1.00 32.54 77 GLU B N 1
ATOM 1646 C CA . GLU B 1 77 ? 17.182 14.033 14.274 1.00 34.63 77 GLU B CA 1
ATOM 1647 C C . GLU B 1 77 ? 18.048 13.542 13.113 1.00 33.98 77 GLU B C 1
ATOM 1648 O O . GLU B 1 77 ? 18.906 12.680 13.292 1.00 33.55 77 GLU B O 1
ATOM 1654 N N . ARG B 1 78 ? 17.831 14.122 11.937 1.00 33.84 78 ARG B N 1
ATOM 1655 C CA . ARG B 1 78 ? 18.576 13.792 10.720 1.00 34.15 78 ARG B CA 1
ATOM 1656 C C . ARG B 1 78 ? 19.813 14.661 10.512 1.00 33.86 78 ARG B C 1
ATOM 1657 O O . ARG B 1 78 ? 20.366 14.699 9.404 1.00 34.22 78 ARG B O 1
ATOM 1665 N N . ASP B 1 79 ? 20.244 15.361 11.563 1.00 33.01 79 ASP B N 1
ATOM 1666 C CA . ASP B 1 79 ? 21.467 16.185 11.530 1.00 32.68 79 ASP B CA 1
ATOM 1667 C C . ASP B 1 79 ? 21.451 17.256 10.440 1.00 32.10 79 ASP B C 1
ATOM 1668 O O . ASP B 1 79 ? 22.491 17.558 9.865 1.00 32.25 79 ASP B O 1
ATOM 1673 N N . ILE B 1 80 ? 20.276 17.828 10.171 1.00 31.91 80 ILE B N 1
ATOM 1674 C CA . ILE B 1 80 ? 20.146 18.925 9.199 1.00 31.08 80 ILE B CA 1
ATOM 1675 C C . ILE B 1 80 ? 20.154 20.263 9.909 1.00 30.88 80 ILE B C 1
ATOM 1676 O O . ILE B 1 80 ? 19.483 20.432 10.939 1.00 31.57 80 ILE B O 1
ATOM 1681 N N . THR B 1 81 ? 20.938 21.198 9.373 1.00 30.21 81 THR B N 1
ATOM 1682 C CA . THR B 1 81 ? 20.934 22.583 9.823 1.00 29.99 81 THR B CA 1
ATOM 1683 C C . THR B 1 81 ? 19.946 23.376 8.963 1.00 30.22 81 THR B C 1
ATOM 1684 O O . THR B 1 81 ? 20.111 23.466 7.741 1.00 30.49 81 THR B O 1
ATOM 1688 N N . THR B 1 82 ? 18.925 23.934 9.615 1.00 28.65 82 THR B N 1
ATOM 1689 C CA . THR B 1 82 ? 17.802 24.578 8.913 1.00 28.64 82 THR B CA 1
ATOM 1690 C C . THR B 1 82 ? 17.736 26.077 9.164 1.00 27.21 82 THR B C 1
ATOM 1691 O O . THR B 1 82 ? 18.378 26.575 10.086 1.00 27.07 82 THR B O 1
ATOM 1695 N N . SER B 1 83 ? 17.000 26.802 8.318 1.00 26.23 83 SER B N 1
ATOM 1696 C CA . SER B 1 83 ? 16.520 28.145 8.693 1.00 26.04 83 SER B CA 1
ATOM 1697 C C . SER B 1 83 ? 15.212 27.975 9.452 1.00 25.41 83 SER B C 1
ATOM 1698 O O . SER B 1 83 ? 14.400 27.138 9.100 1.00 25.42 83 SER B O 1
ATOM 1701 N N . LEU B 1 84 ? 15.008 28.795 10.480 1.00 25.38 84 LEU B N 1
ATOM 1702 C CA . LEU B 1 84 ? 13.849 28.664 11.344 1.00 25.50 84 LEU B CA 1
ATOM 1703 C C . LEU B 1 84 ? 13.359 30.033 11.791 1.00 25.54 84 LEU B C 1
ATOM 1704 O O . LEU B 1 84 ? 14.165 30.949 12.036 1.00 24.05 84 LEU B O 1
ATOM 1709 N N . TYR B 1 85 ? 12.037 30.163 11.875 1.00 25.15 85 TYR B N 1
ATOM 1710 C CA . TYR B 1 85 ? 11.377 31.426 12.214 1.00 26.09 85 TYR B CA 1
ATOM 1711 C C . TYR B 1 85 ? 10.255 31.060 13.186 1.00 25.98 85 TYR B C 1
ATOM 1712 O O . TYR B 1 85 ? 9.425 30.210 12.865 1.00 26.74 85 TYR B O 1
ATOM 1721 N N . ILE B 1 86 ? 10.266 31.664 14.373 1.00 26.16 86 ILE B N 1
ATOM 1722 C CA . ILE B 1 86 ? 9.229 31.440 15.392 1.00 26.11 86 ILE B CA 1
ATOM 1723 C C . ILE B 1 86 ? 8.314 32.659 15.464 1.00 27.18 86 ILE B C 1
ATOM 1724 O O . ILE B 1 86 ? 8.703 33.755 15.096 1.00 26.10 86 ILE B O 1
ATOM 1729 N N . GLU B 1 87 ? 7.104 32.443 15.968 1.00 28.40 87 GLU B N 1
ATOM 1730 C CA . GLU B 1 87 ? 6.082 33.476 16.042 1.00 30.12 87 GLU B CA 1
ATOM 1731 C C . GLU B 1 87 ? 6.553 34.759 16.734 1.00 29.91 87 GLU B C 1
ATOM 1732 O O . GLU B 1 87 ? 6.267 35.860 16.267 1.00 29.43 87 GLU B O 1
ATOM 1738 N N . GLU B 1 88 ? 7.282 34.609 17.839 1.00 29.85 88 GLU B N 1
ATOM 1739 C CA . GLU B 1 88 ? 7.731 35.747 18.633 1.00 30.49 88 GLU B CA 1
ATOM 1740 C C . GLU B 1 88 ? 8.641 36.691 17.864 1.00 30.89 88 GLU B C 1
ATOM 1741 O O . GLU B 1 88 ? 8.778 37.848 18.240 1.00 31.28 88 GLU B O 1
ATOM 1755 N N . PHE B 1 90 ? 8.031 38.053 15.102 1.00 31.10 90 PHE B N 1
ATOM 1756 C CA . PHE B 1 90 ? 7.211 39.136 14.543 1.00 30.76 90 PHE B CA 1
ATOM 1757 C C . PHE B 1 90 ? 7.144 40.368 15.443 1.00 30.73 90 PHE B C 1
ATOM 1758 O O . PHE B 1 90 ? 6.698 41.428 15.001 1.00 30.62 90 PHE B O 1
ATOM 1766 N N . ALA B 1 91 ? 7.590 40.228 16.693 1.00 30.53 91 ALA B N 1
ATOM 1767 C CA . ALA B 1 91 ? 7.500 41.314 17.682 1.00 29.61 91 ALA B CA 1
ATOM 1768 C C . ALA B 1 91 ? 8.607 42.367 17.556 1.00 29.66 91 ALA B C 1
ATOM 1769 O O . ALA B 1 91 ? 8.455 43.492 18.038 1.00 28.00 91 ALA B O 1
ATOM 1771 N N . THR B 1 92 ? 9.733 42.008 16.936 1.00 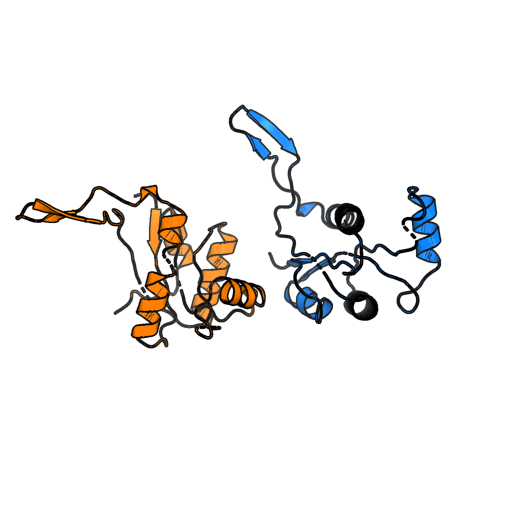28.90 92 THR B N 1
ATOM 1772 C CA . THR B 1 92 ? 10.763 43.020 16.646 1.00 28.99 92 THR B CA 1
ATOM 1773 C C . THR B 1 92 ? 11.318 42.896 15.241 1.00 29.08 92 THR B C 1
ATOM 1774 O O . THR B 1 92 ? 11.183 41.855 14.591 1.00 29.18 92 THR B O 1
ATOM 1778 N N . GLY B 1 93 ? 11.968 43.961 14.780 1.00 28.86 93 GLY B N 1
ATOM 1779 C CA . GLY B 1 93 ? 12.684 43.922 13.530 1.00 28.40 93 GLY B CA 1
ATOM 1780 C C . GLY B 1 93 ? 14.188 43.938 13.738 1.00 28.43 93 GLY B C 1
ATOM 1781 O O . GLY B 1 93 ? 14.918 44.324 12.824 1.00 28.57 93 GLY B O 1
ATOM 1782 N N . HIS B 1 94 ? 14.656 43.533 14.927 1.00 27.72 94 HIS B N 1
ATOM 1783 C CA . HIS B 1 94 ? 16.110 43.599 15.235 1.00 28.25 94 HIS B CA 1
ATOM 1784 C C . HIS B 1 94 ? 16.687 42.205 15.357 1.00 28.17 94 HIS B C 1
ATOM 1785 O O . HIS B 1 94 ? 16.195 41.383 16.136 1.00 28.21 94 HIS B O 1
ATOM 1792 N N . ASP B 1 95 ? 17.748 41.953 14.605 1.00 28.19 95 ASP B N 1
ATOM 1793 C CA . ASP B 1 95 ? 18.409 40.667 14.617 1.00 28.21 95 ASP B CA 1
ATOM 1794 C C . ASP B 1 95 ? 18.851 40.264 16.030 1.00 27.71 95 ASP B C 1
ATOM 1795 O O . ASP B 1 95 ? 18.540 39.155 16.452 1.00 28.06 95 ASP B O 1
ATOM 1800 N N . ALA B 1 96 ? 19.517 41.150 16.772 1.00 27.48 96 ALA B N 1
ATOM 1801 C CA . ALA B 1 96 ? 19.896 40.829 18.165 1.00 28.13 96 ALA B CA 1
ATOM 1802 C C . ALA B 1 96 ? 18.725 40.385 19.040 1.00 28.00 96 ALA B C 1
ATOM 1803 O O . ALA B 1 96 ? 18.830 39.408 19.791 1.00 27.50 96 ALA B O 1
ATOM 1805 N N . ALA B 1 97 ? 17.618 41.121 18.947 1.00 27.46 97 ALA B N 1
ATOM 1806 C CA . ALA B 1 97 ? 16.442 40.861 19.772 1.00 27.57 97 ALA B CA 1
ATOM 1807 C C . ALA B 1 97 ? 15.767 39.565 19.363 1.00 27.35 97 ALA B C 1
ATOM 1808 O O . ALA B 1 97 ? 15.302 38.781 20.209 1.00 27.45 97 ALA B O 1
ATOM 1810 N N . ASN B 1 98 ? 15.713 39.322 18.057 1.00 26.81 98 ASN B N 1
ATOM 1811 C CA . ASN B 1 98 ? 15.073 38.116 17.560 1.00 27.04 98 ASN B CA 1
ATOM 1812 C C . ASN B 1 98 ? 15.861 36.847 17.868 1.00 27.50 98 ASN B C 1
ATOM 1813 O O . ASN B 1 98 ? 15.274 35.837 18.242 1.00 28.17 98 ASN B O 1
ATOM 1818 N N . ARG B 1 99 ? 17.178 36.928 17.735 1.00 28.57 99 ARG B N 1
ATOM 1819 C CA . ARG B 1 99 ? 18.068 35.833 18.154 1.00 28.96 99 ARG B CA 1
ATOM 1820 C C . ARG B 1 99 ? 17.973 35.600 19.657 1.00 29.45 99 ARG B C 1
ATOM 1821 O O . ARG B 1 99 ? 17.994 34.462 20.110 1.00 29.40 99 ARG B O 1
ATOM 1829 N N . GLN B 1 100 ? 17.829 36.676 20.424 1.00 29.97 100 GLN B N 1
ATOM 1830 C CA . GLN B 1 100 ? 17.587 36.545 21.870 1.00 31.71 100 GLN B CA 1
ATOM 1831 C C . GLN B 1 100 ? 16.290 35.808 22.206 1.00 30.61 100 GLN B C 1
ATOM 1832 O O . GLN B 1 100 ? 16.296 34.871 23.002 1.00 30.38 100 GLN B O 1
ATOM 1838 N N . VAL B 1 101 ? 15.179 36.223 21.602 1.00 30.77 101 VAL B N 1
ATOM 1839 C CA . VAL B 1 101 ? 13.900 35.586 21.894 1.00 30.23 101 VAL B CA 1
ATOM 1840 C C . VAL B 1 101 ? 13.882 34.135 21.402 1.00 29.71 101 VAL B C 1
ATOM 1841 O O . VAL B 1 101 ? 13.344 33.263 22.069 1.00 28.88 101 VAL B O 1
ATOM 1845 N N . PHE B 1 102 ? 14.487 33.894 20.237 1.00 29.04 102 PHE B N 1
ATOM 1846 C CA . PHE B 1 102 ? 14.660 32.545 19.701 1.00 28.89 102 PHE B CA 1
ATOM 1847 C C . PHE B 1 102 ? 15.298 31.615 20.741 1.00 28.99 102 PHE B C 1
ATOM 1848 O O . PHE B 1 102 ? 14.885 30.459 20.888 1.00 28.58 102 PHE B O 1
ATOM 1856 N N . SER B 1 103 ? 16.313 32.115 21.447 1.00 29.77 103 SER B N 1
ATOM 1857 C CA . SER B 1 103 ? 16.999 31.332 22.485 1.00 30.71 103 SER B CA 1
ATOM 1858 C C . SER B 1 103 ? 16.125 30.966 23.702 1.00 31.61 103 SER B C 1
ATOM 1859 O O . SER B 1 103 ? 16.521 30.145 24.529 1.00 31.32 103 SER B O 1
ATOM 1862 N N . HIS B 1 104 ? 14.931 31.563 23.804 1.00 31.74 104 HIS B N 1
ATOM 1863 C CA . HIS B 1 104 ? 14.034 31.326 24.939 1.00 31.79 104 HIS B CA 1
ATOM 1864 C C . HIS B 1 104 ? 13.146 30.105 24.734 1.00 32.20 104 HIS B C 1
ATOM 1865 O O . HIS B 1 104 ? 12.324 29.775 25.604 1.00 32.86 104 HIS B O 1
ATOM 1872 N N . PHE B 1 105 ? 13.299 29.440 23.587 1.00 31.68 105 PHE B N 1
ATOM 1873 C CA . PHE B 1 105 ? 12.478 28.281 23.258 1.00 31.46 105 PHE B CA 1
ATOM 1874 C C . PHE B 1 105 ? 13.296 27.086 22.783 1.00 31.97 105 PHE B C 1
ATOM 1875 O O . PHE B 1 105 ? 14.438 27.230 22.341 1.00 32.45 105 PHE B O 1
ATOM 1883 N N . SER B 1 106 ? 12.689 25.914 22.907 1.00 33.00 106 SER B N 1
ATOM 1884 C CA . SER B 1 106 ? 13.251 24.639 22.465 1.00 34.55 106 SER B CA 1
ATOM 1885 C C . SER B 1 106 ? 12.262 24.048 21.477 1.00 34.66 106 SER B C 1
ATOM 1886 O O . SER B 1 106 ? 11.119 24.518 21.414 1.00 34.59 106 SER B O 1
ATOM 1889 N N . PRO B 1 107 ? 12.672 23.012 20.709 1.00 35.01 107 PRO B N 1
ATOM 1890 C CA . PRO B 1 107 ? 11.745 22.390 19.752 1.00 35.73 107 PRO B CA 1
ATOM 1891 C C . PRO B 1 107 ? 10.421 21.902 20.356 1.00 36.48 107 PRO B C 1
ATOM 1892 O O . PRO B 1 107 ? 9.423 21.839 19.645 1.00 36.40 107 PRO B O 1
ATOM 1896 N N . ASP B 1 108 ? 10.408 21.575 21.650 1.00 37.24 108 ASP B N 1
ATOM 1897 C CA . ASP B 1 108 ? 9.160 21.191 22.326 1.00 38.68 108 ASP B CA 1
ATOM 1898 C C . ASP B 1 108 ? 8.216 22.341 22.640 1.00 38.56 108 ASP B C 1
ATOM 1899 O O . ASP B 1 108 ? 7.012 22.130 22.768 1.00 39.51 108 ASP B O 1
ATOM 1904 N N . THR B 1 109 ? 8.763 23.538 22.801 1.00 38.03 109 THR B N 1
ATOM 1905 C CA . THR B 1 109 ? 7.979 24.680 23.283 1.00 37.68 109 THR B CA 1
ATOM 1906 C C . THR B 1 109 ? 7.864 25.812 22.258 1.00 36.73 109 THR B C 1
ATOM 1907 O O . THR B 1 109 ? 7.081 26.756 22.455 1.00 36.60 109 THR B O 1
ATOM 1911 N N . ALA B 1 110 ? 8.647 25.739 21.180 1.00 35.06 110 ALA B N 1
ATOM 1912 C CA . ALA B 1 110 ? 8.646 26.817 20.173 1.00 34.10 110 ALA B CA 1
ATOM 1913 C C . ALA B 1 110 ? 7.324 26.882 19.391 1.00 33.32 110 ALA B C 1
ATOM 1914 O O . ALA B 1 110 ? 6.652 25.862 19.198 1.00 33.81 110 ALA B O 1
ATOM 1916 N N . LYS B 1 111 ? 6.935 28.080 18.957 1.00 32.40 111 LYS B N 1
ATOM 1917 C CA . LYS B 1 111 ? 5.844 28.198 17.993 1.00 31.72 111 LYS B CA 1
ATOM 1918 C C . LYS B 1 111 ? 6.462 28.515 16.635 1.00 30.61 111 LYS B C 1
ATOM 1919 O O . LYS B 1 111 ? 6.561 29.667 16.251 1.00 29.61 111 LYS B O 1
ATOM 1925 N N . VAL B 1 112 ? 6.936 27.486 15.943 1.00 29.78 112 VAL B N 1
ATOM 1926 C CA . VAL B 1 112 ? 7.535 27.676 14.625 1.00 29.48 112 VAL B CA 1
ATOM 1927 C C . VAL B 1 112 ? 6.480 28.156 13.635 1.00 29.62 112 VAL B C 1
ATOM 1928 O O . VAL B 1 112 ? 5.399 27.577 13.542 1.00 29.49 112 VAL B O 1
ATOM 1932 N N . VAL B 1 113 ? 6.795 29.230 12.916 1.00 29.33 113 VAL B N 1
ATOM 1933 C CA . VAL B 1 113 ? 5.922 29.687 11.831 1.00 29.41 113 VAL B CA 1
ATOM 1934 C C . VAL B 1 113 ? 6.459 29.374 10.431 1.00 29.01 113 VAL B C 1
ATOM 1935 O O . VAL B 1 113 ? 5.721 29.455 9.432 1.00 29.04 113 VAL B O 1
ATOM 1939 N N . GLY B 1 114 ? 7.737 29.017 10.354 1.00 28.45 114 GLY B N 1
ATOM 1940 C CA . GLY B 1 114 ? 8.333 28.602 9.084 1.00 27.82 114 GLY B CA 1
ATOM 1941 C C . GLY B 1 114 ? 9.688 27.956 9.269 1.00 27.79 114 GLY B C 1
ATOM 1942 O O . GLY B 1 114 ? 10.413 28.246 10.239 1.00 26.42 114 GLY B O 1
ATOM 1951 N N . ALA B 1 116 ? 13.000 26.324 6.505 1.00 27.91 116 ALA B N 1
ATOM 1952 C CA . ALA B 1 116 ? 13.504 25.926 5.203 1.00 26.99 116 ALA B CA 1
ATOM 1953 C C . ALA B 1 116 ? 14.695 25.021 5.395 1.00 27.30 116 ALA B C 1
ATOM 1954 O O . ALA B 1 116 ? 15.493 25.207 6.324 1.00 26.48 116 ALA B O 1
ATOM 1956 N N . LEU B 1 117 ? 14.839 24.076 4.480 1.00 27.40 117 LEU B N 1
ATOM 1957 C CA . LEU B 1 117 ? 16.029 23.227 4.456 1.00 28.94 117 LEU B CA 1
ATOM 1958 C C . LEU B 1 117 ? 16.457 22.898 3.044 1.00 28.75 117 LEU B C 1
ATOM 1959 O O . LEU B 1 117 ? 15.650 22.942 2.112 1.00 28.68 117 LEU B O 1
ATOM 1964 N N . ARG B 1 118 ? 17.738 22.570 2.909 1.00 29.33 118 ARG B N 1
ATOM 1965 C CA . ARG B 1 118 ? 18.297 22.025 1.691 1.00 30.24 118 ARG B CA 1
ATOM 1966 C C . ARG B 1 118 ? 19.070 20.783 2.114 1.00 31.34 118 ARG B C 1
ATOM 1967 O O . ARG B 1 118 ? 20.044 20.887 2.876 1.00 31.11 118 ARG B O 1
ATOM 1975 N N . ALA B 1 119 ? 18.632 19.623 1.632 1.00 32.35 119 ALA B N 1
ATOM 1976 C CA . ALA B 1 119 ? 19.281 18.356 1.9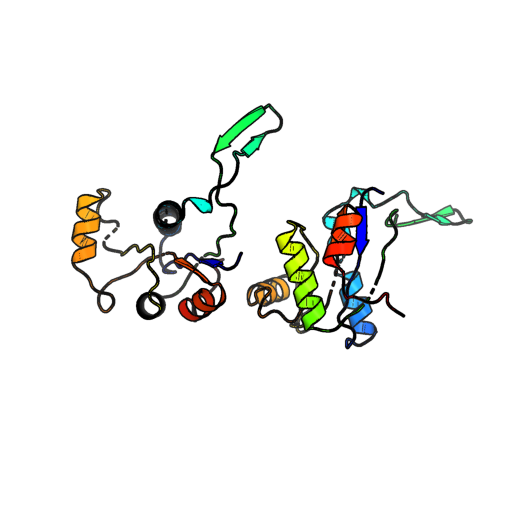88 1.00 33.86 119 ALA B CA 1
ATOM 1977 C C . ALA B 1 119 ? 19.068 17.284 0.926 1.00 35.20 119 ALA B C 1
ATOM 1978 O O . ALA B 1 119 ? 18.202 17.422 0.064 1.00 34.44 119 ALA B O 1
ATOM 1980 N N . ASP B 1 120 ? 19.855 16.209 0.999 1.00 36.62 120 ASP B N 1
ATOM 1981 C CA . ASP B 1 120 ? 19.700 15.102 0.057 1.00 38.69 120 ASP B CA 1
ATOM 1982 C C . ASP B 1 120 ? 18.225 14.771 -0.125 1.00 38.59 120 ASP B C 1
ATOM 1983 O O . ASP B 1 120 ? 17.501 14.573 0.845 1.00 38.90 120 ASP B O 1
ATOM 1988 N N . ARG B 1 121 ? 17.789 14.730 -1.379 1.00 39.52 121 ARG B N 1
ATOM 1989 C CA . ARG B 1 121 ? 16.354 14.710 -1.720 1.00 40.74 121 ARG B CA 1
ATOM 1990 C C . ARG B 1 121 ? 15.474 13.741 -0.925 1.00 40.09 121 ARG B C 1
ATOM 1991 O O . ARG B 1 121 ? 14.394 14.130 -0.472 1.00 39.92 121 ARG B O 1
ATOM 1999 N N . LYS B 1 122 ? 15.928 12.496 -0.750 1.00 39.97 122 LYS B N 1
ATOM 2000 C CA . LYS B 1 122 ? 15.134 11.465 -0.041 1.00 40.31 122 LYS B CA 1
ATOM 2001 C C . LYS B 1 122 ? 14.922 11.824 1.436 1.00 39.42 122 LYS B C 1
ATOM 2002 O O . LYS B 1 122 ? 13.840 11.618 1.987 1.00 39.20 122 LYS B O 1
ATOM 2008 N N . ILE B 1 123 ? 15.971 12.361 2.056 1.00 38.85 123 ILE B N 1
ATOM 2009 C CA . ILE B 1 123 ? 15.933 12.837 3.436 1.00 38.69 123 ILE B CA 1
ATOM 2010 C C . ILE B 1 123 ? 14.869 13.935 3.621 1.00 38.42 123 ILE B C 1
ATOM 2011 O O . ILE B 1 123 ? 14.076 13.879 4.562 1.00 38.42 123 ILE B O 1
ATOM 2016 N N . VAL B 1 124 ? 14.859 14.918 2.716 1.00 38.12 124 VAL B N 1
ATOM 2017 C CA . VAL B 1 124 ? 13.857 16.001 2.737 1.00 37.76 124 VAL B CA 1
ATOM 2018 C C . VAL B 1 124 ? 12.420 15.468 2.700 1.00 37.91 124 VAL B C 1
ATOM 2019 O O . VAL B 1 124 ? 11.558 15.931 3.453 1.00 37.06 124 VAL B O 1
ATOM 2023 N N . ASP B 1 125 ? 12.167 14.490 1.832 1.00 38.80 125 ASP B N 1
ATOM 2024 C CA . ASP B 1 125 ? 10.848 13.848 1.759 1.00 39.93 125 ASP B CA 1
ATOM 2025 C C . ASP B 1 125 ? 10.421 13.220 3.092 1.00 39.91 125 ASP B C 1
ATOM 2026 O O . ASP B 1 125 ? 9.276 13.375 3.514 1.00 40.36 125 ASP B O 1
ATOM 2031 N N . LYS B 1 126 ? 11.348 12.525 3.753 1.00 40.57 126 LYS B N 1
ATOM 2032 C CA . LYS B 1 126 ? 11.105 11.962 5.090 1.00 40.57 126 LYS B CA 1
ATOM 2033 C C . LYS B 1 126 ? 10.842 13.063 6.123 1.00 39.82 126 LYS B C 1
ATOM 2034 O O . LYS B 1 126 ? 9.929 12.955 6.942 1.00 40.18 126 LYS B O 1
ATOM 2040 N N . ILE B 1 127 ? 11.637 14.127 6.065 1.00 39.03 127 ILE B N 1
ATOM 2041 C CA . ILE B 1 127 ? 11.531 15.212 7.027 1.00 38.19 127 ILE B CA 1
ATOM 2042 C C . ILE B 1 127 ? 10.183 15.920 6.912 1.00 38.45 127 ILE B C 1
ATOM 2043 O O . ILE B 1 127 ? 9.528 16.177 7.921 1.00 37.64 127 ILE B O 1
ATOM 2048 N N . THR B 1 128 ? 9.769 16.193 5.675 1.00 38.86 128 THR B N 1
ATOM 2049 C CA . THR B 1 128 ? 8.584 17.016 5.399 1.00 39.34 128 THR B CA 1
ATOM 2050 C C . THR B 1 128 ? 7.264 16.236 5.335 1.00 40.90 128 THR B C 1
ATOM 2051 O O . THR B 1 128 ? 6.210 16.826 5.095 1.00 40.86 128 THR B O 1
ATOM 2055 N N . LYS B 1 129 ? 7.309 14.924 5.553 1.00 42.43 129 LYS B N 1
ATOM 2056 C CA . LYS B 1 129 ? 6.095 14.099 5.456 1.00 44.13 129 LYS B CA 1
ATOM 2057 C C . LYS B 1 129 ? 4.994 14.675 6.341 1.00 44.39 129 LYS B C 1
ATOM 2058 O O . LYS B 1 129 ? 5.216 14.960 7.520 1.00 44.99 129 LYS B O 1
ATOM 2064 N N . GLY B 1 130 ? 3.818 14.886 5.763 1.00 44.75 130 GLY B N 1
ATOM 2065 C CA . GLY B 1 130 ? 2.725 15.500 6.504 1.00 45.17 130 GLY B CA 1
ATOM 2066 C C . GLY B 1 130 ? 2.318 16.854 5.949 1.00 45.35 130 GLY B C 1
ATOM 2067 O O . GLY B 1 130 ? 1.135 17.207 5.971 1.00 45.78 130 GLY B O 1
ATOM 2068 N N . ALA B 1 131 ? 3.294 17.610 5.447 1.00 44.79 131 ALA B N 1
ATOM 2069 C CA . ALA B 1 131 ? 3.035 18.932 4.883 1.00 44.43 131 ALA B CA 1
ATOM 2070 C C . ALA B 1 131 ? 2.352 18.832 3.515 1.00 44.03 131 ALA B C 1
ATOM 2071 O O . ALA B 1 131 ? 2.541 17.857 2.801 1.00 44.71 131 ALA B O 1
ATOM 2073 N N . LYS B 1 132 ? 1.553 19.835 3.164 1.00 43.34 132 LYS B N 1
ATOM 2074 C CA . LYS B 1 132 ? 0.924 19.916 1.842 1.00 42.72 132 LYS B CA 1
ATOM 2075 C C . LYS B 1 132 ? 1.625 20.989 1.003 1.00 41.76 132 LYS B C 1
ATOM 2076 O O . LYS B 1 132 ? 1.996 22.039 1.530 1.00 41.17 132 LYS B O 1
ATOM 2082 N N . LEU B 1 133 ? 1.798 20.736 -0.294 1.00 40.36 133 LEU B N 1
ATOM 2083 C CA . LEU B 1 133 ? 2.253 21.791 -1.199 1.00 40.07 133 LEU B CA 1
ATOM 2084 C C . LEU B 1 133 ? 1.302 22.981 -1.171 1.00 39.09 133 LEU B C 1
ATOM 2085 O O . LEU B 1 133 ? 0.083 22.811 -1.126 1.00 38.84 133 LEU B O 1
ATOM 2090 N N . HIS B 1 134 ? 1.874 24.180 -1.196 1.00 37.39 134 HIS B N 1
ATOM 2091 C CA . HIS B 1 134 ? 1.095 25.387 -1.022 1.00 36.63 134 HIS B CA 1
ATOM 2092 C C . HIS B 1 134 ? 0.258 25.701 -2.251 1.00 36.66 134 HIS B C 1
ATOM 2093 O O . HIS B 1 134 ? 0.729 25.576 -3.382 1.00 36.61 134 HIS B O 1
ATOM 2100 N N . ALA B 1 135 ? -0.976 26.130 -2.000 1.00 37.80 135 ALA B N 1
ATOM 2101 C CA . ALA B 1 135 ? -1.949 26.451 -3.040 1.00 38.34 135 ALA B CA 1
ATOM 2102 C C . ALA B 1 135 ? -1.803 27.864 -3.626 1.00 39.02 135 ALA B C 1
ATOM 2103 O O . ALA B 1 135 ? -1.115 28.732 -3.069 1.00 38.97 135 ALA B O 1
#